Protein AF-A0A1E4QYN0-F1 (afdb_monomer_lite)

Organism: NCBI:txid28031

Foldseek 3Di:
DQAFLDDDQVQAPGEFEEECPADLVPAPRDPVHHHPAPVSVLVPDAARYEYEYEFDEHAADWDDPDDAADTERDENVLGQYEYEYQAARAEYEYEQQPDPYQAYEHDQYQHLNHEYERYEYAYAHRHPDQLSHENYENANYEYELYEYEHPYPAAHEHYEDPDEDPHHYEYAQAEYHDVPRYDAYPDYAHAAFLYEYCDDHDHHHYALYDHDDDDPLCQAPVSHDPSQPLSTAQVFADCLRGRFGRHNQGHPRRHPHGPPPPQVWDCDPQFTWGQDPLDTDTDDNDPDPPPDDDPRPPPDDPPPPDDDDDDDDADADDDDDDDGDGPPDDDDPVVPDDVVSVVPD

Radius of gyration: 24.26 Å; chains: 1; bounding box: 54×44×74 Å

InterPro domains:
  IPR011050 Pectin lyase fold/virulence factor [SSF51126] (13-220)
  IPR012334 Pectin lyase fold [G3DSA:2.160.20.10] (8-209)

Secondary structure (DSSP, 8-state):
---B----GGGSS-EEEE-TT--TTT--SSSSS-BS-HHHHHHHPPTT-EEEE-SEEEEPPPEE-SSSSEEEEEE-TT---EEEEEEEEEEEEEEGGG-SSSEEEEEE---TT-EEEEEEEEEE---SSGGGG-SEES---EEEEEEEEE-SSSPB-SEE-SS--SS--EEES-EEE-TT-B---SS---EEES-EESS---SSEEES-EE----SGGG-GGG--TTTTT-S-TTSB-TTSSBPPSSTT-STT-TT-B------EEEETTEEEEEETTEEEEEESSPP-TTS---TTSTT-TT-----------------SS----------GGGTS-GGGGT--

pLDDT: mean 79.24, std 24.89, range [25.67, 98.88]

Structure (mmCIF, N/CA/C/O backbone):
data_AF-A0A1E4QYN0-F1
#
_entry.id   AF-A0A1E4QYN0-F1
#
loop_
_atom_site.group_PDB
_atom_site.id
_atom_site.type_symbol
_atom_site.label_atom_id
_atom_site.label_alt_id
_atom_site.label_comp_id
_atom_site.label_asym_id
_atom_site.label_entity_id
_atom_site.label_seq_id
_atom_site.pdbx_PDB_ins_code
_atom_site.Cartn_x
_atom_site.Cartn_y
_atom_site.Cartn_z
_atom_site.occupancy
_atom_site.B_iso_or_equiv
_atom_site.auth_seq_id
_atom_site.auth_comp_id
_atom_site.auth_asym_id
_atom_site.auth_atom_id
_atom_site.pdbx_PDB_model_num
ATOM 1 N N . MET A 1 1 ? 5.800 -11.871 19.019 1.00 39.34 1 MET A N 1
ATOM 2 C CA . MET A 1 1 ? 5.460 -10.645 18.268 1.00 39.34 1 MET A CA 1
ATOM 3 C C . MET A 1 1 ? 4.044 -10.261 18.665 1.00 39.34 1 MET A C 1
ATOM 5 O O . MET A 1 1 ? 3.262 -11.187 18.875 1.00 39.34 1 MET A O 1
ATOM 9 N N . PRO A 1 2 ? 3.716 -8.978 18.881 1.00 40.12 2 PRO A N 1
ATOM 10 C CA . PRO A 1 2 ? 2.327 -8.591 19.096 1.00 40.12 2 PRO A CA 1
ATOM 11 C C . PRO A 1 2 ? 1.516 -9.046 17.876 1.00 40.12 2 PRO A C 1
ATOM 13 O O . PRO A 1 2 ? 1.866 -8.729 16.744 1.00 40.12 2 PRO A O 1
ATOM 16 N N . ASN A 1 3 ? 0.485 -9.861 18.095 1.00 50.41 3 ASN A N 1
ATOM 17 C CA . ASN A 1 3 ? -0.414 -10.251 17.016 1.00 50.41 3 ASN A CA 1
ATOM 18 C C . ASN A 1 3 ? -1.219 -9.001 16.673 1.00 50.41 3 ASN A C 1
ATOM 20 O O . ASN A 1 3 ? -1.989 -8.572 17.517 1.00 50.41 3 ASN A O 1
ATOM 24 N N . TYR A 1 4 ? -1.031 -8.382 15.513 1.00 55.66 4 TYR A N 1
ATOM 25 C CA . TYR A 1 4 ? -1.918 -7.313 15.044 1.00 55.66 4 TYR A CA 1
ATOM 26 C C . TYR A 1 4 ? -3.210 -7.912 14.478 1.00 55.66 4 TYR A C 1
ATOM 28 O O . TYR A 1 4 ? -3.236 -9.083 14.086 1.00 55.66 4 TYR A O 1
ATOM 36 N N . VAL A 1 5 ? -4.285 -7.122 14.412 1.00 65.94 5 VAL A N 1
ATOM 37 C CA . VAL A 1 5 ? -5.463 -7.525 13.633 1.00 65.94 5 VAL A CA 1
ATOM 38 C C . VAL A 1 5 ? -5.095 -7.417 12.152 1.00 65.94 5 VAL A C 1
ATOM 40 O O . VAL A 1 5 ? -4.951 -6.321 11.618 1.00 65.94 5 VAL A O 1
ATOM 43 N N . LEU A 1 6 ? -4.887 -8.563 11.503 1.00 75.00 6 LEU A N 1
ATOM 44 C CA . LEU A 1 6 ? -4.454 -8.686 10.107 1.00 75.00 6 LEU A CA 1
ATOM 45 C C . LEU A 1 6 ? -5.448 -9.544 9.307 1.00 75.00 6 LEU A C 1
ATOM 47 O O . LEU A 1 6 ? -6.235 -10.283 9.907 1.00 75.00 6 LEU A O 1
ATOM 51 N N . PRO A 1 7 ? -5.416 -9.486 7.961 1.00 80.81 7 PRO A N 1
ATOM 52 C CA . PRO A 1 7 ? -6.169 -10.412 7.120 1.00 80.81 7 PRO A CA 1
ATOM 53 C C . PRO A 1 7 ? -5.923 -11.878 7.509 1.00 80.81 7 PRO A C 1
ATOM 55 O O . PRO A 1 7 ? -4.789 -12.273 7.791 1.00 80.81 7 PRO A O 1
ATOM 58 N N . ASN A 1 8 ? -6.978 -12.698 7.518 1.00 80.06 8 ASN A N 1
ATOM 59 C CA . ASN A 1 8 ? -6.867 -14.105 7.886 1.00 80.06 8 ASN A CA 1
ATOM 60 C C . ASN A 1 8 ? -6.308 -14.909 6.699 1.00 80.06 8 ASN A C 1
ATOM 62 O O . ASN A 1 8 ? -6.924 -14.915 5.634 1.00 80.06 8 ASN A O 1
ATOM 66 N N . PRO A 1 9 ? -5.191 -15.648 6.856 1.00 80.44 9 PRO A N 1
ATOM 67 C CA . PRO A 1 9 ? -4.623 -16.459 5.779 1.00 80.44 9 PRO A CA 1
ATOM 68 C C . PRO A 1 9 ? -5.599 -17.445 5.122 1.00 80.44 9 PRO A C 1
ATOM 70 O O . PRO A 1 9 ? -5.407 -17.799 3.963 1.00 80.44 9 PRO A O 1
ATOM 73 N N . LYS A 1 10 ? -6.638 -17.888 5.847 1.00 83.31 10 LYS A N 1
ATOM 74 C CA . LYS A 1 10 ? -7.667 -18.809 5.335 1.00 83.31 10 LYS A CA 1
ATOM 75 C C . LYS A 1 10 ? -8.604 -18.180 4.300 1.00 83.31 10 LYS A C 1
ATOM 77 O O . LYS A 1 10 ? -9.309 -18.919 3.622 1.00 83.31 10 LYS A O 1
ATOM 82 N N . ASP A 1 11 ? -8.605 -16.856 4.175 1.00 88.88 11 ASP A N 1
ATOM 83 C CA . ASP A 1 11 ? -9.449 -16.131 3.220 1.00 88.88 11 ASP A CA 1
ATOM 84 C C . ASP A 1 11 ? -8.857 -16.133 1.797 1.00 88.88 11 ASP A C 1
ATOM 86 O O . ASP A 1 11 ? -9.470 -15.607 0.865 1.00 88.88 11 ASP A O 1
ATOM 90 N N . PHE A 1 12 ? -7.665 -16.714 1.618 1.00 92.81 12 PHE A N 1
ATOM 91 C CA . PHE A 1 12 ? -6.911 -16.710 0.366 1.00 92.81 12 PHE A CA 1
ATOM 92 C C . PHE A 1 12 ? -6.654 -18.125 -0.147 1.00 92.81 12 PHE A C 1
ATOM 94 O O . PHE A 1 12 ? -6.504 -19.068 0.629 1.00 92.81 12 PHE A O 1
ATOM 101 N N . ASN A 1 13 ? -6.524 -18.259 -1.470 1.00 95.94 13 ASN A N 1
ATOM 102 C CA . ASN A 1 13 ? -6.178 -19.535 -2.107 1.00 95.94 13 ASN A CA 1
ATOM 103 C C . ASN A 1 13 ? -4.818 -20.058 -1.617 1.00 95.94 13 ASN A C 1
ATOM 105 O O . ASN A 1 13 ? -4.651 -21.242 -1.325 1.00 95.94 13 ASN A O 1
ATOM 109 N N . LYS A 1 14 ? -3.844 -19.149 -1.527 1.00 96.62 14 LYS A N 1
ATOM 110 C CA . LYS A 1 14 ? -2.511 -19.367 -0.971 1.00 96.62 14 LYS A CA 1
ATOM 111 C C . LYS A 1 14 ? -2.005 -18.061 -0.367 1.00 96.62 14 LYS A C 1
ATOM 113 O O . LYS A 1 14 ? -2.320 -16.987 -0.876 1.00 96.62 14 LYS A O 1
ATOM 118 N N . VAL A 1 15 ? -1.191 -18.157 0.684 1.00 97.69 15 VAL A N 1
ATOM 119 C CA . VAL A 1 15 ? -0.412 -17.023 1.197 1.00 97.69 15 VAL A CA 1
ATOM 120 C C . VAL A 1 15 ? 1.063 -17.227 0.879 1.00 97.69 15 VAL A C 1
ATOM 122 O O . VAL A 1 15 ? 1.642 -18.255 1.233 1.00 97.69 15 VAL A O 1
ATOM 125 N N . TRP A 1 16 ? 1.651 -16.239 0.211 1.00 98.56 16 TRP A N 1
ATOM 126 C CA . TRP A 1 16 ? 3.081 -16.148 -0.060 1.00 98.56 16 TRP A CA 1
ATOM 127 C C . TRP A 1 16 ? 3.748 -15.291 1.011 1.00 98.56 16 TRP A C 1
ATOM 129 O O . TRP A 1 16 ? 3.263 -14.205 1.324 1.00 98.56 16 TRP A O 1
ATOM 139 N N . TYR A 1 17 ? 4.851 -15.776 1.567 1.00 98.31 17 TYR A N 1
ATOM 140 C CA . TYR A 1 17 ? 5.572 -15.118 2.651 1.00 98.31 17 TYR A CA 1
ATOM 141 C C . TYR A 1 17 ? 6.819 -14.419 2.116 1.00 98.31 17 TYR A C 1
ATOM 143 O O . TYR A 1 17 ? 7.577 -14.995 1.333 1.00 98.31 17 TYR A O 1
ATOM 151 N N . VAL A 1 18 ? 7.016 -13.181 2.563 1.00 98.75 18 VAL A N 1
ATOM 152 C CA . VAL A 1 18 ? 8.181 -12.345 2.260 1.00 98.75 18 VAL A CA 1
ATOM 153 C C . VAL A 1 18 ? 8.853 -11.959 3.574 1.00 98.75 18 VAL A C 1
ATOM 155 O O . VAL A 1 18 ? 8.158 -11.584 4.518 1.00 98.75 18 VAL A O 1
ATOM 158 N N . SER A 1 19 ? 10.179 -12.070 3.635 1.00 98.06 19 SER A N 1
ATOM 159 C CA . SER A 1 19 ? 10.984 -11.842 4.840 1.00 98.06 19 SER A CA 1
ATOM 160 C C . SER A 1 19 ? 12.284 -11.112 4.509 1.00 98.06 19 SER A C 1
ATOM 162 O O . SER A 1 19 ? 12.834 -11.376 3.438 1.00 98.06 19 SER A O 1
ATOM 164 N N . PRO A 1 20 ? 12.842 -10.270 5.401 1.00 96.38 20 PRO A N 1
ATOM 165 C CA . PRO A 1 20 ? 14.135 -9.624 5.155 1.00 96.38 20 PRO A CA 1
ATOM 166 C C . PRO A 1 20 ? 15.279 -10.638 5.017 1.00 96.38 20 PRO A C 1
ATOM 168 O O . PRO A 1 20 ? 16.232 -10.388 4.285 1.00 96.38 20 PRO A O 1
ATOM 171 N N . ASP A 1 21 ? 15.141 -11.791 5.680 1.00 95.88 21 ASP A N 1
ATOM 172 C CA . ASP A 1 21 ? 16.095 -12.906 5.657 1.00 95.88 21 ASP A CA 1
ATOM 173 C C . ASP A 1 21 ? 15.717 -13.990 4.624 1.00 95.88 21 ASP A C 1
ATOM 175 O O . ASP A 1 21 ? 16.305 -15.070 4.603 1.00 95.88 21 ASP A O 1
ATOM 179 N N . GLY A 1 22 ? 14.699 -13.739 3.788 1.00 97.56 22 GLY A N 1
ATOM 180 C CA . GLY A 1 22 ? 14.273 -14.659 2.731 1.00 97.56 22 GLY A CA 1
ATOM 181 C C . GLY A 1 22 ? 15.255 -14.714 1.558 1.00 97.56 22 GLY A C 1
ATOM 182 O O . GLY A 1 22 ? 16.219 -13.951 1.504 1.00 97.56 22 GLY A O 1
ATOM 183 N N . ASP A 1 23 ? 14.976 -15.573 0.575 1.00 98.12 23 ASP A N 1
ATOM 184 C CA . ASP A 1 23 ? 15.808 -15.734 -0.626 1.00 98.12 23 ASP A CA 1
ATOM 185 C C . ASP A 1 23 ? 14.929 -15.884 -1.880 1.00 98.12 23 ASP A C 1
ATOM 187 O O . ASP A 1 23 ? 14.099 -16.784 -1.975 1.00 98.12 23 ASP A O 1
ATOM 191 N N . ASP A 1 24 ? 15.108 -15.009 -2.870 1.00 98.00 24 ASP A N 1
ATOM 192 C CA . ASP A 1 24 ? 14.353 -15.053 -4.134 1.00 98.00 24 ASP A CA 1
ATOM 193 C C . ASP A 1 24 ? 14.830 -16.153 -5.102 1.00 98.00 24 ASP A C 1
ATOM 195 O O . ASP A 1 24 ? 14.139 -16.471 -6.080 1.00 98.00 24 ASP A O 1
ATOM 199 N N . SER A 1 25 ? 16.009 -16.716 -4.839 1.00 97.62 25 SER A N 1
ATOM 200 C CA . SER A 1 25 ? 16.681 -17.747 -5.632 1.00 97.62 25 SER A CA 1
ATOM 201 C C . SER A 1 25 ? 16.319 -19.146 -5.143 1.00 97.62 25 SER A C 1
ATOM 203 O O . SER A 1 25 ? 16.054 -20.026 -5.961 1.00 97.62 25 SER A O 1
ATOM 205 N N . THR A 1 26 ? 16.328 -19.347 -3.821 1.00 97.69 26 THR A N 1
ATOM 206 C CA . THR A 1 26 ? 16.125 -20.664 -3.192 1.00 97.69 26 THR A CA 1
ATOM 207 C C . THR A 1 26 ? 14.833 -20.784 -2.386 1.00 97.69 26 THR A C 1
ATOM 209 O O . THR A 1 26 ? 14.364 -21.903 -2.176 1.00 97.69 26 THR A O 1
ATOM 212 N N . GLY A 1 27 ? 14.227 -19.669 -1.968 1.00 97.69 27 GLY A N 1
ATOM 213 C CA . GLY A 1 27 ? 12.942 -19.670 -1.277 1.00 97.69 27 GLY A CA 1
ATOM 214 C C . GLY A 1 27 ? 11.811 -20.186 -2.167 1.00 97.69 27 GLY A C 1
ATOM 215 O O . GLY A 1 27 ? 11.822 -20.024 -3.389 1.00 97.69 27 GLY A O 1
ATOM 216 N N . ASP A 1 28 ? 10.801 -20.799 -1.552 1.00 98.00 28 ASP A N 1
ATOM 217 C CA . ASP A 1 28 ? 9.592 -21.287 -2.230 1.00 98.00 28 ASP A CA 1
ATOM 218 C C . ASP A 1 28 ? 8.348 -20.429 -1.921 1.00 98.00 28 ASP A C 1
ATOM 220 O O . ASP A 1 28 ? 7.239 -20.709 -2.394 1.00 98.00 28 ASP A O 1
ATOM 224 N N . GLY A 1 29 ? 8.538 -19.366 -1.132 1.00 97.56 29 GLY A N 1
ATOM 225 C CA . GLY A 1 29 ? 7.503 -18.439 -0.694 1.00 97.56 29 GLY A CA 1
ATOM 226 C C . GLY A 1 29 ? 6.575 -19.010 0.379 1.00 97.56 29 GLY A C 1
ATOM 227 O O . GLY A 1 29 ? 5.545 -18.403 0.676 1.00 97.56 29 GLY A O 1
ATOM 228 N N . SER A 1 30 ? 6.902 -20.166 0.960 1.00 96.44 30 SER A N 1
ATOM 229 C CA . SER A 1 30 ? 6.261 -20.672 2.173 1.00 96.44 30 SER A CA 1
ATOM 230 C C . SER A 1 30 ? 6.738 -19.905 3.407 1.00 96.44 30 SER A C 1
ATOM 232 O O . SER A 1 30 ? 7.740 -19.197 3.386 1.00 96.44 30 SER A O 1
ATOM 234 N N . LYS A 1 31 ? 6.052 -20.092 4.538 1.00 94.56 31 LYS A N 1
ATOM 235 C CA . LYS A 1 31 ? 6.466 -19.500 5.818 1.00 94.56 31 LYS A CA 1
ATOM 236 C C . LYS A 1 31 ? 7.862 -19.957 6.276 1.00 94.56 31 LYS A C 1
ATOM 238 O O . LYS A 1 31 ? 8.508 -19.229 7.020 1.00 94.56 31 LYS A O 1
ATOM 243 N N . MET A 1 32 ? 8.294 -21.162 5.891 1.00 95.69 32 MET A N 1
ATOM 244 C CA . MET A 1 32 ? 9.589 -21.728 6.301 1.00 95.69 32 MET A CA 1
ATOM 245 C C . MET A 1 32 ? 10.729 -21.348 5.353 1.00 95.69 32 MET A C 1
ATOM 247 O O . MET A 1 32 ? 11.875 -21.313 5.785 1.00 95.69 32 MET A O 1
ATOM 251 N N . ALA A 1 33 ? 10.418 -21.057 4.089 1.00 96.75 33 ALA A N 1
ATOM 252 C CA . ALA A 1 33 ? 11.374 -20.611 3.081 1.00 96.75 33 ALA A CA 1
ATOM 253 C C . ALA A 1 33 ? 10.795 -19.408 2.303 1.00 96.75 33 ALA A C 1
ATOM 255 O O . ALA A 1 33 ? 10.423 -19.539 1.131 1.00 96.75 33 ALA A O 1
ATOM 256 N N . PRO A 1 34 ? 10.654 -18.243 2.966 1.00 98.50 34 PRO A N 1
ATOM 257 C CA . PRO A 1 34 ? 10.039 -17.062 2.373 1.00 98.50 34 PRO A CA 1
ATOM 258 C C . PRO A 1 34 ? 10.898 -16.476 1.246 1.00 98.50 34 PRO A C 1
ATOM 260 O O . PRO A 1 34 ? 12.116 -16.658 1.199 1.00 98.50 34 PRO A O 1
ATOM 263 N N . TYR A 1 35 ? 10.256 -15.718 0.359 1.00 98.75 35 TYR A N 1
ATOM 264 C CA . TYR A 1 35 ? 10.965 -14.874 -0.602 1.00 98.75 35 TYR A CA 1
ATOM 265 C C . TYR A 1 35 ? 11.611 -13.675 0.099 1.00 98.75 35 TYR A C 1
ATOM 267 O O . TYR A 1 35 ? 11.143 -13.241 1.153 1.00 98.75 35 TYR A O 1
ATOM 275 N N . ASN A 1 36 ? 12.668 -13.120 -0.493 1.00 98.19 36 ASN A N 1
ATOM 276 C CA . ASN A 1 36 ? 13.294 -11.896 0.003 1.00 98.19 36 ASN A CA 1
ATOM 277 C C . ASN A 1 36 ? 12.502 -10.650 -0.415 1.00 98.19 36 ASN A C 1
ATOM 279 O O . ASN A 1 36 ? 12.364 -9.701 0.354 1.00 98.19 36 ASN A O 1
ATOM 283 N N . SER A 1 37 ? 11.951 -10.655 -1.634 1.00 98.00 37 SER A N 1
ATOM 284 C CA . SER A 1 37 ? 11.250 -9.500 -2.194 1.00 98.00 37 SER A CA 1
ATOM 285 C C . SER A 1 37 ? 9.762 -9.744 -2.429 1.00 98.00 37 SER A C 1
ATOM 287 O O . SER A 1 37 ? 9.308 -10.810 -2.861 1.00 98.00 37 SER A O 1
ATOM 289 N N . HIS A 1 38 ? 8.972 -8.686 -2.234 1.00 98.44 38 HIS A N 1
ATOM 290 C CA . HIS A 1 38 ? 7.554 -8.691 -2.593 1.00 98.44 38 HIS A CA 1
ATOM 291 C C . HIS A 1 38 ? 7.344 -8.813 -4.104 1.00 98.44 38 HIS A C 1
ATOM 293 O O . HIS A 1 38 ? 6.340 -9.377 -4.527 1.00 98.44 38 HIS A O 1
ATOM 299 N N . ILE A 1 39 ? 8.288 -8.348 -4.931 1.00 97.38 39 ILE A N 1
ATOM 300 C CA . ILE A 1 39 ? 8.210 -8.493 -6.392 1.00 97.38 39 ILE A CA 1
ATOM 301 C C . ILE A 1 39 ? 8.227 -9.969 -6.790 1.00 97.38 39 ILE A C 1
ATOM 303 O O . ILE A 1 39 ? 7.393 -10.378 -7.603 1.00 97.38 39 ILE A O 1
ATOM 307 N N . LYS A 1 40 ? 9.113 -10.778 -6.193 1.00 98.25 40 LYS A N 1
ATOM 308 C CA . LYS A 1 40 ? 9.143 -12.221 -6.446 1.00 98.25 40 LYS A CA 1
ATOM 309 C C . LYS A 1 40 ? 7.819 -12.870 -6.047 1.00 98.25 40 LYS A C 1
ATOM 311 O O . LYS A 1 40 ? 7.224 -13.574 -6.862 1.00 98.25 40 LYS A O 1
ATOM 316 N N . ALA A 1 41 ? 7.299 -12.564 -4.857 1.00 98.56 41 ALA A N 1
ATOM 317 C CA . ALA A 1 41 ? 6.001 -13.075 -4.411 1.00 98.56 41 ALA A CA 1
ATOM 318 C C . ALA A 1 41 ? 4.856 -12.698 -5.370 1.00 98.56 41 ALA A C 1
ATOM 320 O O . ALA A 1 41 ? 4.070 -13.558 -5.761 1.00 98.56 41 ALA A O 1
ATOM 321 N N . ILE A 1 42 ? 4.795 -11.442 -5.822 1.00 98.56 42 ILE A N 1
ATOM 322 C CA . ILE A 1 42 ? 3.787 -10.958 -6.778 1.00 98.56 42 ILE A CA 1
ATOM 323 C C . ILE A 1 42 ? 3.874 -11.693 -8.120 1.00 98.56 42 ILE A C 1
ATOM 325 O O . ILE A 1 42 ? 2.845 -12.012 -8.722 1.00 98.56 42 ILE A O 1
ATOM 329 N N . GLN A 1 43 ? 5.083 -11.965 -8.617 1.00 97.94 43 GLN A N 1
ATOM 330 C CA . GLN A 1 43 ? 5.275 -12.700 -9.868 1.00 97.94 43 GLN A CA 1
ATOM 331 C C . GLN A 1 43 ? 4.754 -14.136 -9.758 1.00 97.94 43 GLN A C 1
ATOM 333 O O . GLN A 1 43 ? 4.080 -14.597 -10.682 1.00 97.94 43 GLN A O 1
ATOM 338 N N . MET A 1 44 ? 5.000 -14.791 -8.622 1.00 98.31 44 MET A N 1
ATOM 339 C CA . MET A 1 44 ? 4.602 -16.179 -8.372 1.00 98.31 44 MET A CA 1
ATOM 340 C C . MET A 1 44 ? 3.118 -16.343 -8.024 1.00 98.31 44 MET A C 1
ATOM 342 O O . MET A 1 44 ? 2.529 -17.374 -8.341 1.00 98.31 44 MET A O 1
ATOM 346 N N . ALA A 1 45 ? 2.506 -15.333 -7.406 1.00 98.56 45 ALA A N 1
ATOM 347 C CA . ALA A 1 45 ? 1.112 -15.372 -6.985 1.00 98.56 45 ALA A CA 1
ATOM 348 C C . ALA A 1 45 ? 0.121 -15.454 -8.155 1.00 98.56 45 ALA A C 1
ATOM 350 O O . ALA A 1 45 ? 0.348 -14.894 -9.233 1.00 98.56 45 ALA A O 1
ATOM 351 N N . ALA A 1 46 ? -1.016 -16.103 -7.919 1.00 98.56 46 ALA A N 1
ATOM 352 C CA . ALA A 1 46 ? -2.185 -16.114 -8.791 1.00 98.56 46 ALA A CA 1
ATOM 353 C C . ALA A 1 46 ? -3.275 -15.154 -8.276 1.00 98.56 46 ALA A C 1
ATOM 355 O O . ALA A 1 46 ? -3.211 -14.636 -7.164 1.00 98.56 46 ALA A O 1
ATOM 356 N N . SER A 1 47 ? -4.306 -14.896 -9.088 1.00 98.50 47 SER A N 1
ATOM 357 C CA . SER A 1 47 ? -5.470 -14.134 -8.607 1.00 98.50 47 SER A CA 1
ATOM 358 C C . SER A 1 47 ? -6.178 -14.879 -7.469 1.00 98.50 47 SER A C 1
ATOM 360 O O . SER A 1 47 ? -6.441 -16.073 -7.583 1.00 98.50 47 SER A O 1
ATOM 362 N N . GLY A 1 48 ? -6.536 -14.156 -6.408 1.00 97.75 48 GLY A N 1
ATOM 363 C CA . GLY A 1 48 ? -7.114 -14.704 -5.177 1.00 97.75 48 GLY A CA 1
ATOM 364 C C . GLY A 1 48 ? -6.081 -15.063 -4.104 1.00 97.75 48 GLY A C 1
ATOM 365 O O . GLY A 1 48 ? -6.474 -15.439 -3.000 1.00 97.75 48 GLY A O 1
ATOM 366 N N . ASP A 1 49 ? -4.786 -14.930 -4.399 1.00 98.69 49 ASP A N 1
ATOM 367 C CA . ASP A 1 49 ? -3.723 -15.165 -3.425 1.00 98.69 49 ASP A CA 1
ATOM 368 C C . ASP A 1 49 ? -3.496 -13.956 -2.506 1.00 98.69 49 ASP A C 1
ATOM 370 O O . ASP A 1 49 ? -3.743 -12.794 -2.858 1.00 98.69 49 ASP A O 1
ATOM 374 N N . GLY A 1 50 ? -2.965 -14.263 -1.324 1.00 98.44 50 GLY A N 1
ATOM 375 C CA . GLY A 1 50 ? -2.435 -13.312 -0.364 1.00 98.44 50 GLY A CA 1
ATOM 376 C C . GLY A 1 50 ? -0.906 -13.263 -0.393 1.00 98.44 50 GLY A C 1
ATOM 377 O O . GLY A 1 50 ? -0.240 -14.262 -0.656 1.00 98.44 50 GLY A O 1
ATOM 378 N N . ILE A 1 51 ? -0.336 -12.105 -0.086 1.00 98.81 51 ILE A N 1
ATOM 379 C CA . ILE A 1 51 ? 1.099 -11.885 0.080 1.00 98.81 51 ILE A CA 1
ATOM 380 C C . ILE A 1 51 ? 1.294 -11.199 1.425 1.00 98.81 51 ILE A C 1
ATOM 382 O O . ILE A 1 51 ? 0.874 -10.057 1.617 1.00 98.81 51 ILE A O 1
ATOM 386 N N . PHE A 1 52 ? 1.940 -11.904 2.344 1.00 98.00 52 PHE A N 1
ATOM 387 C CA . PHE A 1 52 ? 2.267 -11.390 3.660 1.00 98.00 52 PHE A CA 1
ATOM 388 C C . PHE A 1 52 ? 3.739 -10.990 3.715 1.00 98.00 52 PHE A C 1
ATOM 390 O O . PHE A 1 52 ? 4.628 -11.834 3.583 1.00 98.00 52 PHE A O 1
ATOM 397 N N . ILE A 1 53 ? 3.982 -9.698 3.914 1.00 98.38 53 ILE A N 1
ATOM 398 C CA . ILE A 1 53 ? 5.314 -9.126 4.084 1.00 98.38 53 ILE A CA 1
ATOM 399 C C . ILE A 1 53 ? 5.579 -9.005 5.580 1.00 98.38 53 ILE A C 1
ATOM 401 O O . ILE A 1 53 ? 4.961 -8.193 6.263 1.00 98.38 53 ILE A O 1
ATOM 405 N N . GLN A 1 54 ? 6.487 -9.826 6.098 1.00 96.62 54 GLN A N 1
ATOM 406 C CA . GLN A 1 54 ? 6.783 -9.862 7.527 1.00 96.62 54 GLN A CA 1
ATOM 407 C C . GLN A 1 54 ? 7.369 -8.534 8.015 1.00 96.62 54 GLN A C 1
ATOM 409 O O . GLN A 1 54 ? 7.867 -7.723 7.222 1.00 96.62 54 GLN A O 1
ATOM 414 N N . ALA A 1 55 ? 7.332 -8.319 9.328 1.00 96.19 55 ALA A N 1
ATOM 415 C CA . ALA A 1 55 ? 8.057 -7.235 9.977 1.00 96.19 55 ALA A CA 1
ATOM 416 C C . ALA A 1 55 ? 9.530 -7.196 9.529 1.00 96.19 55 ALA A C 1
ATOM 418 O O . ALA A 1 55 ? 10.202 -8.224 9.434 1.00 96.19 55 ALA A O 1
ATOM 419 N N . GLY A 1 56 ? 10.029 -5.996 9.252 1.00 97.69 56 GLY A N 1
ATOM 420 C CA . GLY A 1 56 ? 11.367 -5.770 8.735 1.00 97.69 56 GLY A CA 1
ATOM 421 C C . GLY A 1 56 ? 11.468 -4.538 7.846 1.00 97.69 56 GLY A C 1
ATOM 422 O O . GLY A 1 56 ? 10.471 -3.901 7.499 1.00 97.69 56 GLY A O 1
ATOM 423 N N . VAL A 1 57 ? 12.704 -4.213 7.473 1.00 98.31 57 VAL A N 1
ATOM 424 C CA . VAL A 1 57 ? 13.025 -3.123 6.549 1.00 98.31 57 VAL A CA 1
ATOM 425 C C . VAL A 1 57 ? 13.479 -3.729 5.229 1.00 98.31 57 VAL A C 1
ATOM 427 O O . VAL A 1 57 ? 14.423 -4.513 5.205 1.00 98.31 57 VAL A O 1
ATOM 430 N N . TYR A 1 58 ? 12.816 -3.350 4.141 1.00 98.56 58 TYR A N 1
ATOM 431 C CA . TYR A 1 58 ? 13.058 -3.885 2.807 1.00 98.56 58 TYR A CA 1
ATOM 432 C C . TYR A 1 58 ? 13.532 -2.781 1.874 1.00 98.56 58 TYR A C 1
ATOM 434 O O . TYR A 1 58 ? 12.844 -1.775 1.695 1.00 98.56 58 TYR A O 1
ATOM 442 N N . GLU A 1 59 ? 14.666 -3.000 1.218 1.00 97.62 59 GLU A N 1
ATOM 443 C CA . GLU A 1 59 ? 15.065 -2.209 0.058 1.00 97.62 59 GLU A CA 1
ATOM 444 C C . GLU A 1 59 ? 14.329 -2.751 -1.171 1.00 97.62 59 GLU A C 1
ATOM 446 O O . GLU A 1 59 ? 14.670 -3.798 -1.720 1.00 97.62 59 GLU A O 1
ATOM 451 N N . ALA A 1 60 ? 13.268 -2.058 -1.583 1.00 97.12 60 ALA A N 1
ATOM 452 C CA . ALA A 1 60 ? 12.404 -2.510 -2.659 1.00 97.12 60 ALA A CA 1
ATOM 453 C C . ALA A 1 60 ? 13.141 -2.519 -4.009 1.00 97.12 60 ALA A C 1
ATOM 455 O O . ALA A 1 60 ? 13.694 -1.486 -4.413 1.00 97.12 60 ALA A O 1
ATOM 456 N N . PRO A 1 61 ? 13.089 -3.634 -4.763 1.00 94.94 61 PRO A N 1
ATOM 457 C CA . PRO A 1 61 ? 13.612 -3.652 -6.117 1.00 94.94 61 PRO A CA 1
ATOM 458 C C . PRO A 1 61 ? 12.770 -2.770 -7.048 1.00 94.94 61 PRO A C 1
ATOM 460 O O . PRO A 1 61 ? 11.602 -2.475 -6.796 1.00 94.94 61 PRO A O 1
ATOM 463 N N . HIS A 1 62 ? 13.362 -2.392 -8.180 1.00 95.50 62 HIS A N 1
ATOM 464 C CA . HIS A 1 62 ? 12.637 -1.753 -9.278 1.00 95.50 62 HIS A CA 1
ATOM 465 C C . HIS A 1 62 ? 12.080 -2.816 -10.210 1.00 95.50 62 HIS A C 1
ATOM 467 O O . HIS A 1 62 ? 12.847 -3.524 -10.865 1.00 95.50 62 HIS A O 1
ATOM 473 N N . LEU A 1 63 ? 10.757 -2.891 -10.341 1.00 96.25 63 LEU A N 1
ATOM 474 C CA . LEU A 1 63 ? 10.154 -3.705 -11.384 1.00 96.25 63 LEU A CA 1
ATOM 475 C C . LEU A 1 63 ? 10.116 -2.921 -12.693 1.00 96.25 63 LEU A C 1
ATOM 477 O O . LEU A 1 63 ? 9.387 -1.941 -12.827 1.00 96.25 63 LEU A O 1
ATOM 481 N N . VAL A 1 64 ? 10.894 -3.373 -13.669 1.00 96.12 64 VAL A N 1
ATOM 482 C CA . VAL A 1 64 ? 10.958 -2.784 -15.007 1.00 96.12 64 VAL A CA 1
ATOM 483 C C . VAL A 1 64 ? 9.852 -3.375 -15.885 1.00 96.12 64 VAL A C 1
ATOM 485 O O . VAL A 1 64 ? 9.856 -4.572 -16.153 1.00 96.12 64 VAL A O 1
ATOM 488 N N . LEU A 1 65 ? 8.916 -2.537 -16.345 1.00 94.69 65 LEU A N 1
ATOM 489 C CA . LEU A 1 65 ? 7.732 -2.973 -17.107 1.00 94.69 65 LEU A CA 1
ATOM 490 C C . LEU A 1 65 ? 7.860 -2.778 -18.622 1.00 94.69 65 LEU A C 1
ATOM 492 O O . LEU A 1 65 ? 7.073 -3.328 -19.388 1.00 94.69 65 LEU A O 1
ATOM 496 N N . ASP A 1 66 ? 8.814 -1.965 -19.067 1.00 93.62 66 ASP A N 1
ATOM 497 C CA . ASP A 1 66 ? 9.141 -1.803 -20.482 1.00 93.62 66 ASP A CA 1
ATOM 498 C C . ASP A 1 66 ? 10.597 -1.352 -20.671 1.00 93.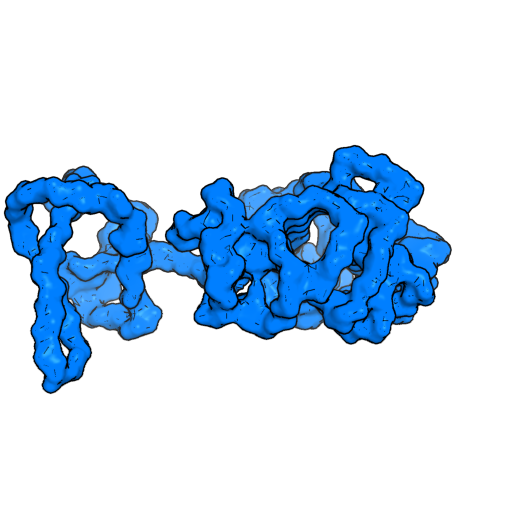62 66 ASP A C 1
ATOM 500 O O . ASP A 1 66 ? 11.373 -1.249 -19.718 1.00 93.62 66 ASP A O 1
ATOM 504 N N . THR A 1 67 ? 10.990 -1.115 -21.920 1.00 91.81 67 THR A N 1
ATOM 505 C CA . THR A 1 67 ? 12.363 -0.760 -22.294 1.00 91.81 67 THR A CA 1
ATOM 506 C C . THR A 1 67 ? 12.745 0.682 -21.946 1.00 91.81 67 THR A C 1
ATOM 508 O O . THR A 1 67 ? 13.921 0.947 -21.709 1.00 91.81 67 THR A O 1
ATOM 511 N N . TYR A 1 68 ? 11.796 1.619 -21.886 1.00 88.81 68 TYR A N 1
ATOM 512 C CA . TYR A 1 68 ? 12.109 3.055 -21.957 1.00 88.81 68 TYR A CA 1
ATOM 513 C C . TYR A 1 68 ? 11.557 3.874 -20.794 1.00 88.81 68 TYR A C 1
ATOM 515 O O . TYR A 1 68 ? 12.233 4.754 -20.258 1.00 88.81 68 TYR A O 1
ATOM 523 N N . TYR A 1 69 ? 10.330 3.597 -20.384 1.00 91.69 69 TYR A N 1
ATOM 524 C CA . TYR A 1 69 ? 9.545 4.506 -19.572 1.00 91.69 69 TYR A CA 1
ATOM 525 C C . TYR A 1 69 ? 9.307 3.986 -18.170 1.00 91.69 69 TYR A C 1
ATOM 527 O O . TYR A 1 69 ? 9.506 4.746 -17.231 1.00 91.69 69 TYR A O 1
ATOM 535 N N . ARG A 1 70 ? 8.914 2.725 -17.995 1.00 94.06 70 ARG A N 1
ATOM 536 C CA . ARG A 1 70 ? 8.249 2.308 -16.756 1.00 94.06 70 ARG A CA 1
ATOM 537 C C . ARG A 1 70 ? 9.121 1.459 -15.845 1.00 94.06 70 ARG A C 1
ATOM 539 O O . ARG A 1 70 ? 9.470 0.327 -16.186 1.00 94.06 70 ARG A O 1
ATOM 546 N N . SER A 1 71 ? 9.380 1.981 -14.648 1.00 95.94 71 SER A N 1
ATOM 547 C CA . SER A 1 71 ? 9.708 1.172 -13.476 1.00 95.94 71 SER A CA 1
ATOM 548 C C . SER A 1 71 ? 8.803 1.524 -12.300 1.00 95.94 71 SER A C 1
ATOM 550 O O . SER A 1 71 ? 8.419 2.685 -12.139 1.00 95.94 71 SER A O 1
ATOM 552 N N . VAL A 1 72 ? 8.424 0.520 -11.509 1.00 97.00 72 VAL A N 1
ATOM 553 C CA . VAL A 1 72 ? 7.521 0.687 -10.363 1.00 97.00 72 VAL A CA 1
ATOM 554 C C . VAL A 1 72 ? 7.940 -0.168 -9.170 1.00 97.00 72 VAL A C 1
ATOM 556 O O . VAL A 1 72 ? 8.650 -1.159 -9.341 1.00 97.00 72 VAL A O 1
ATOM 559 N N . CYS A 1 73 ? 7.489 0.193 -7.967 1.00 98.31 73 CYS A N 1
ATOM 560 C CA . CYS A 1 73 ? 7.700 -0.622 -6.764 1.00 98.31 73 CYS A CA 1
ATOM 561 C C . CYS A 1 73 ? 6.694 -1.781 -6.667 1.00 98.31 73 CYS A C 1
ATOM 563 O O . CYS A 1 73 ? 7.058 -2.895 -6.295 1.00 98.31 73 CYS A O 1
ATOM 565 N N . PHE A 1 74 ? 5.435 -1.544 -7.045 1.00 98.62 74 PHE A N 1
ATOM 566 C CA . PHE A 1 74 ? 4.374 -2.554 -7.038 1.00 98.62 74 PHE A CA 1
ATOM 567 C C . PHE A 1 74 ? 3.624 -2.585 -8.373 1.00 98.62 74 PHE A C 1
ATOM 569 O O . PHE A 1 74 ? 3.167 -1.546 -8.856 1.00 98.62 74 PHE A O 1
ATOM 576 N N . TYR A 1 75 ? 3.449 -3.791 -8.922 1.00 98.31 75 TYR A N 1
ATOM 577 C CA . TYR A 1 75 ? 2.637 -4.062 -10.110 1.00 98.31 75 TYR A CA 1
ATOM 578 C C . TYR A 1 75 ? 1.924 -5.399 -9.973 1.00 98.31 75 TYR A C 1
ATOM 580 O O . TYR A 1 75 ? 2.583 -6.428 -9.893 1.00 98.31 75 TYR A O 1
ATOM 588 N N . ASP A 1 76 ? 0.595 -5.419 -9.971 1.00 97.88 76 ASP A N 1
ATOM 589 C CA . ASP A 1 76 ? -0.161 -6.653 -9.715 1.00 97.88 76 ASP A CA 1
ATOM 590 C C . ASP A 1 76 ? -0.330 -7.558 -10.949 1.00 97.88 76 ASP A C 1
ATOM 592 O O . ASP A 1 76 ? -0.933 -8.621 -10.840 1.00 97.88 76 ASP A O 1
ATOM 596 N N . TYR A 1 77 ? 0.181 -7.165 -12.124 1.00 97.31 77 TYR A N 1
ATOM 597 C CA . TYR A 1 77 ? -0.042 -7.867 -13.400 1.00 97.31 77 TYR A CA 1
ATOM 598 C C . TYR A 1 77 ? -1.531 -8.104 -13.710 1.00 97.31 77 TYR A C 1
ATOM 600 O O . TYR A 1 77 ? -1.899 -9.105 -14.325 1.00 97.31 77 TYR A O 1
ATOM 608 N N . ASN A 1 78 ? -2.398 -7.191 -13.264 1.00 96.94 78 ASN A N 1
ATOM 609 C CA . ASN A 1 78 ? -3.852 -7.301 -13.325 1.00 96.94 78 ASN A CA 1
ATOM 610 C C . ASN A 1 78 ? -4.426 -8.529 -12.584 1.00 96.94 78 ASN A C 1
ATOM 612 O O . ASN A 1 78 ? -5.569 -8.928 -12.823 1.00 96.94 78 ASN A O 1
ATOM 616 N N . LYS A 1 79 ? -3.664 -9.131 -11.667 1.00 98.06 79 LYS A N 1
ATOM 617 C CA . LYS A 1 79 ? -4.139 -10.187 -10.770 1.00 98.06 79 LYS A CA 1
ATOM 618 C C . LYS A 1 79 ? -4.880 -9.549 -9.599 1.00 98.06 79 LYS A C 1
ATOM 620 O O . LYS A 1 79 ? -4.464 -8.507 -9.111 1.00 98.06 79 LYS A O 1
ATOM 625 N N . LYS A 1 80 ? -5.944 -10.184 -9.106 1.00 98.06 80 LYS A N 1
ATOM 626 C CA . LYS A 1 80 ? -6.606 -9.753 -7.863 1.00 98.06 80 LYS A CA 1
ATOM 627 C C . LYS A 1 80 ? -5.795 -10.256 -6.665 1.00 98.06 80 LYS A C 1
ATOM 629 O O . LYS A 1 80 ? -5.907 -11.435 -6.345 1.00 98.06 80 LYS A O 1
ATOM 634 N N . LEU A 1 81 ? -5.005 -9.395 -6.023 1.00 98.62 81 LEU A N 1
ATOM 635 C CA . LEU A 1 81 ? -4.116 -9.777 -4.911 1.00 98.62 81 LEU A CA 1
ATOM 636 C C . LEU A 1 81 ? -4.490 -9.081 -3.597 1.00 98.62 81 LEU A C 1
ATOM 638 O O . LEU A 1 81 ? -4.970 -7.950 -3.602 1.00 98.62 81 LEU A O 1
ATOM 642 N N . ALA A 1 82 ? -4.207 -9.719 -2.464 1.00 98.38 82 ALA A N 1
ATOM 643 C CA . ALA A 1 82 ? -4.137 -9.040 -1.170 1.00 98.38 82 ALA A CA 1
ATOM 644 C C . ALA A 1 82 ? -2.681 -8.999 -0.703 1.00 98.38 82 ALA A C 1
ATOM 646 O O . ALA A 1 82 ? -2.054 -10.042 -0.584 1.00 98.38 82 ALA A O 1
ATOM 647 N N . ILE A 1 83 ? -2.131 -7.814 -0.449 1.00 98.69 83 ILE A N 1
ATOM 648 C CA . ILE A 1 83 ? -0.733 -7.620 -0.048 1.00 98.69 83 ILE A CA 1
ATOM 649 C C . ILE A 1 83 ? -0.723 -6.830 1.255 1.00 98.69 83 ILE A C 1
ATOM 651 O O . ILE A 1 83 ? -1.211 -5.703 1.276 1.00 98.69 83 ILE A O 1
ATOM 655 N N . TRP A 1 84 ? -0.185 -7.385 2.338 1.00 97.94 84 TRP A N 1
ATOM 656 C CA . TRP A 1 84 ? -0.187 -6.692 3.627 1.00 97.94 84 TRP A CA 1
ATOM 657 C C . TRP A 1 84 ? 1.089 -6.901 4.432 1.00 97.94 84 TRP A C 1
ATOM 659 O O . TRP A 1 84 ? 1.784 -7.904 4.266 1.00 97.94 84 TRP A O 1
ATOM 669 N N . GLY A 1 85 ? 1.380 -5.931 5.298 1.00 96.19 85 GLY A N 1
ATOM 670 C CA . GLY A 1 85 ? 2.464 -5.991 6.272 1.00 96.19 85 GLY A CA 1
ATOM 671 C C . GLY A 1 85 ? 1.984 -6.091 7.718 1.00 96.19 85 GLY A C 1
ATOM 672 O O . GLY A 1 85 ? 0.794 -6.248 7.999 1.00 96.19 85 GLY A O 1
ATOM 673 N N . GLU A 1 86 ? 2.929 -5.964 8.643 1.00 93.06 86 GLU A N 1
ATOM 674 C CA . GLU A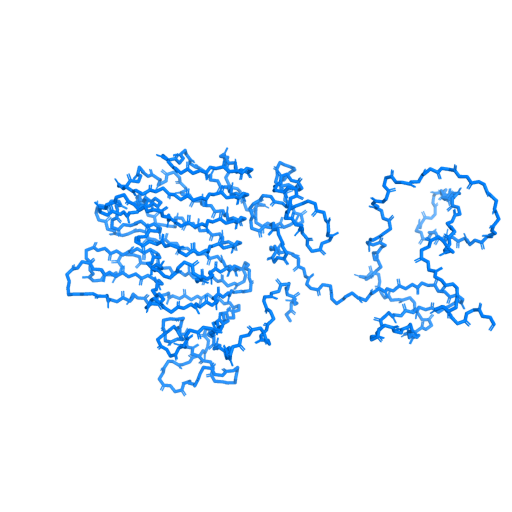 1 86 ? 2.722 -5.894 10.093 1.00 93.06 86 GLU A CA 1
ATOM 675 C C . GLU A 1 86 ? 2.730 -4.439 10.590 1.00 93.06 86 GLU A C 1
ATOM 677 O O . GLU A 1 86 ? 3.458 -4.075 11.519 1.00 93.06 86 GLU A O 1
ATOM 682 N N . ASN A 1 87 ? 1.907 -3.599 9.953 1.00 92.56 87 ASN A N 1
ATOM 683 C CA . ASN A 1 87 ? 1.729 -2.182 10.276 1.00 92.56 87 ASN A CA 1
ATOM 684 C C . ASN A 1 87 ? 3.055 -1.402 10.244 1.00 92.56 87 ASN A C 1
ATOM 686 O O . ASN A 1 87 ? 3.805 -1.477 9.271 1.00 92.56 87 ASN A O 1
ATOM 690 N N . GLU A 1 88 ? 3.358 -0.642 11.298 1.00 92.50 88 GLU A N 1
ATOM 691 C CA . GLU A 1 88 ? 4.573 0.157 11.425 1.00 92.50 88 GLU A CA 1
ATOM 692 C C . GLU A 1 88 ? 5.867 -0.668 11.364 1.00 92.50 88 GLU A C 1
ATOM 694 O O . GLU A 1 88 ? 6.921 -0.116 11.042 1.00 92.50 88 GLU A O 1
ATOM 699 N N . ASN A 1 89 ? 5.797 -1.978 11.632 1.00 94.19 89 ASN A N 1
ATOM 700 C CA . ASN A 1 89 ? 6.971 -2.848 11.649 1.00 94.19 89 ASN A CA 1
ATOM 701 C C . ASN A 1 89 ? 7.388 -3.322 10.258 1.00 94.19 89 ASN A C 1
ATOM 703 O O . ASN A 1 89 ? 8.499 -3.823 10.109 1.00 94.19 89 ASN A O 1
ATOM 707 N N . THR A 1 90 ? 6.537 -3.172 9.243 1.00 97.81 90 THR A N 1
ATOM 708 C CA . THR A 1 90 ? 6.893 -3.480 7.856 1.00 97.81 90 THR A CA 1
ATOM 709 C C . THR A 1 90 ? 7.189 -2.180 7.126 1.00 97.81 90 THR A C 1
ATOM 711 O O . THR A 1 90 ? 6.291 -1.377 6.865 1.00 97.81 90 THR A O 1
ATOM 714 N N . VAL A 1 91 ? 8.464 -1.971 6.798 1.00 98.69 91 VAL A N 1
ATOM 715 C CA . VAL A 1 91 ? 8.963 -0.747 6.170 1.00 98.69 91 VAL A CA 1
ATOM 716 C C . VAL A 1 91 ? 9.507 -1.063 4.784 1.00 98.69 91 VAL A C 1
ATOM 718 O O . VAL A 1 91 ? 10.499 -1.771 4.642 1.00 98.69 91 VAL A O 1
ATOM 721 N N . ILE A 1 92 ? 8.889 -0.486 3.758 1.00 98.81 92 ILE A N 1
ATOM 722 C CA . ILE A 1 92 ? 9.351 -0.568 2.372 1.00 98.81 92 ILE A CA 1
ATOM 723 C C . ILE A 1 92 ? 10.100 0.719 2.020 1.00 98.81 92 ILE A C 1
ATOM 725 O O . ILE A 1 92 ? 9.502 1.794 1.957 1.00 98.81 92 ILE A O 1
ATOM 729 N N . ASN A 1 93 ? 11.399 0.618 1.759 1.00 98.69 93 ASN A N 1
ATOM 730 C CA . ASN A 1 93 ? 12.212 1.702 1.221 1.00 98.69 93 ASN A CA 1
ATOM 731 C C . ASN A 1 93 ? 12.265 1.569 -0.300 1.00 98.69 93 ASN A C 1
ATOM 733 O O . ASN A 1 93 ? 12.864 0.636 -0.827 1.00 98.69 93 ASN A O 1
ATOM 737 N N . PHE A 1 94 ? 11.644 2.500 -1.020 1.00 98.69 94 PHE A N 1
ATOM 738 C CA . PHE A 1 94 ? 11.713 2.536 -2.477 1.00 98.69 94 PHE A CA 1
ATOM 739 C C . PHE A 1 94 ? 12.506 3.753 -2.939 1.00 98.69 94 PHE A C 1
ATOM 741 O O . PHE A 1 94 ? 12.050 4.894 -2.824 1.00 98.69 94 PHE A O 1
ATOM 748 N N . ASP A 1 95 ? 13.699 3.503 -3.477 1.00 98.44 95 ASP A N 1
ATOM 749 C CA . ASP A 1 95 ? 14.590 4.550 -3.963 1.00 98.44 95 ASP A CA 1
ATOM 750 C C . ASP A 1 95 ? 14.446 4.775 -5.470 1.00 98.44 95 ASP A C 1
ATOM 752 O O . ASP A 1 95 ? 15.082 4.110 -6.291 1.00 98.44 95 ASP A O 1
ATOM 756 N N . GLY A 1 96 ? 13.627 5.761 -5.836 1.00 97.31 96 GLY A N 1
ATOM 757 C CA . GLY A 1 96 ? 13.370 6.182 -7.209 1.00 97.31 96 GLY A CA 1
ATOM 758 C C . GLY A 1 96 ? 14.606 6.683 -7.962 1.00 97.31 96 GLY A C 1
ATOM 759 O O . GLY A 1 96 ? 14.597 6.690 -9.196 1.00 97.31 96 GLY A O 1
ATOM 760 N N . THR A 1 97 ? 15.678 7.072 -7.261 1.00 96.19 97 THR A N 1
ATOM 761 C CA . THR A 1 97 ? 16.931 7.533 -7.889 1.00 96.19 97 THR A CA 1
ATOM 762 C C . THR A 1 97 ? 17.689 6.387 -8.557 1.00 96.19 97 THR A C 1
ATOM 764 O O . THR A 1 97 ? 18.348 6.598 -9.572 1.00 96.19 97 THR A O 1
ATOM 767 N N . LYS A 1 98 ? 17.525 5.159 -8.047 1.00 95.81 98 LYS A N 1
ATOM 768 C CA . LYS A 1 98 ? 18.204 3.951 -8.542 1.00 95.81 98 LYS A CA 1
ATOM 769 C C . LYS A 1 98 ? 17.520 3.313 -9.755 1.00 95.81 98 LYS A C 1
ATOM 771 O O . LYS A 1 98 ? 18.084 2.416 -10.378 1.00 95.81 98 LYS A O 1
ATOM 776 N N . GLY A 1 99 ? 16.310 3.751 -10.106 1.00 90.75 99 GLY A N 1
ATOM 777 C CA . GLY A 1 99 ? 15.576 3.191 -11.241 1.00 90.75 99 GLY A CA 1
ATOM 778 C C . GLY A 1 99 ? 16.240 3.540 -12.573 1.00 90.75 99 GLY A C 1
ATOM 779 O O . GLY A 1 99 ? 16.553 4.701 -12.819 1.00 90.75 99 GLY A O 1
ATOM 780 N N . ILE A 1 100 ? 16.385 2.570 -13.475 1.00 93.50 100 ILE A N 1
ATOM 781 C CA . ILE A 1 100 ? 17.022 2.766 -14.796 1.00 93.50 100 ILE A CA 1
ATOM 782 C C . ILE A 1 100 ? 16.071 3.306 -15.876 1.00 93.50 100 ILE A C 1
ATOM 784 O O . ILE A 1 100 ? 16.459 3.471 -17.032 1.00 93.50 100 ILE A O 1
ATOM 788 N N . ARG A 1 101 ? 14.797 3.513 -15.537 1.00 95.31 101 ARG A N 1
ATOM 789 C CA . ARG A 1 101 ? 13.769 4.010 -16.458 1.00 95.31 101 ARG A CA 1
ATOM 790 C C . ARG A 1 101 ? 13.468 5.479 -16.219 1.00 95.31 101 ARG A C 1
ATOM 792 O O . ARG A 1 101 ? 13.846 6.042 -15.187 1.00 95.31 101 ARG A O 1
ATOM 799 N N . ARG A 1 102 ? 12.788 6.095 -17.191 1.00 94.44 102 ARG A N 1
ATOM 800 C CA . ARG A 1 102 ? 12.314 7.480 -17.080 1.00 94.44 102 ARG A CA 1
ATOM 801 C C . ARG A 1 102 ? 11.444 7.669 -15.835 1.00 94.44 102 ARG A C 1
ATOM 803 O O . ARG A 1 102 ? 11.635 8.639 -15.113 1.00 94.44 102 ARG A O 1
ATOM 810 N N . ASP A 1 103 ? 10.530 6.735 -15.589 1.00 95.69 103 ASP A N 1
ATOM 811 C CA . ASP A 1 103 ? 9.587 6.746 -14.478 1.00 95.69 103 ASP A CA 1
ATOM 812 C C . ASP A 1 103 ? 10.003 5.746 -13.397 1.00 95.69 103 ASP A C 1
ATOM 814 O O . ASP A 1 103 ? 10.431 4.636 -13.713 1.00 95.69 103 ASP A O 1
ATOM 818 N N . ALA A 1 104 ? 9.860 6.139 -12.132 1.00 97.12 104 ALA A N 1
ATOM 819 C CA . ALA A 1 104 ? 10.002 5.288 -10.953 1.00 97.12 104 ALA A CA 1
ATOM 820 C C . ALA A 1 104 ? 8.844 5.592 -9.995 1.00 97.12 104 ALA A C 1
ATOM 822 O O . ALA A 1 104 ? 8.980 6.382 -9.061 1.00 97.12 104 ALA A O 1
ATOM 823 N N . ASN A 1 105 ? 7.679 5.008 -10.272 1.00 97.19 105 ASN A N 1
ATOM 824 C CA . ASN A 1 105 ? 6.454 5.252 -9.508 1.00 97.19 105 ASN A CA 1
ATOM 825 C C . ASN A 1 105 ? 6.283 4.238 -8.385 1.00 97.19 105 ASN A C 1
ATOM 827 O O . ASN A 1 105 ? 6.810 3.129 -8.446 1.00 97.19 105 ASN A O 1
ATOM 831 N N . LEU A 1 106 ? 5.509 4.590 -7.362 1.00 98.19 106 LEU A N 1
ATOM 832 C CA . LEU A 1 106 ? 5.311 3.659 -6.259 1.00 98.19 106 LEU A CA 1
ATOM 833 C C . LEU A 1 106 ? 4.352 2.520 -6.651 1.00 98.19 106 LEU A C 1
ATOM 835 O O . LEU A 1 106 ? 4.707 1.349 -6.542 1.00 98.19 106 LEU A O 1
ATOM 839 N N . PHE A 1 107 ? 3.174 2.848 -7.176 1.00 98.19 107 PHE A N 1
ATOM 840 C CA . PHE A 1 107 ? 2.137 1.872 -7.503 1.00 98.19 107 PHE A CA 1
ATOM 841 C C . PHE A 1 107 ? 1.683 1.964 -8.957 1.00 98.19 107 PHE A C 1
ATOM 843 O O . PHE A 1 107 ? 1.312 3.043 -9.421 1.00 98.19 107 PHE A O 1
ATOM 850 N N . GLU A 1 108 ? 1.596 0.811 -9.619 1.00 96.12 108 GLU A N 1
ATOM 851 C CA . GLU A 1 108 ? 0.810 0.599 -10.836 1.00 96.12 108 GLU A CA 1
ATOM 852 C C . GLU A 1 108 ? -0.076 -0.634 -10.649 1.00 96.12 108 GLU A C 1
ATOM 854 O O . GLU A 1 108 ? 0.347 -1.763 -10.847 1.00 96.12 108 GLU A O 1
ATOM 859 N N . ILE A 1 109 ? -1.312 -0.425 -10.192 1.00 96.88 109 ILE A N 1
ATOM 860 C CA . ILE A 1 109 ? -2.225 -1.509 -9.782 1.00 96.88 109 ILE A CA 1
ATOM 861 C C . ILE A 1 109 ? -3.470 -1.472 -10.670 1.00 96.88 109 ILE A C 1
ATOM 863 O O . ILE A 1 109 ? -4.448 -0.814 -10.305 1.00 96.88 109 ILE A O 1
ATOM 867 N N . PRO A 1 110 ? -3.440 -2.088 -11.864 1.00 94.44 110 PRO A N 1
ATOM 868 C CA . PRO A 1 110 ? -4.575 -2.092 -12.779 1.00 94.44 110 PRO A CA 1
ATOM 869 C C . PRO A 1 110 ? -5.798 -2.856 -12.251 1.00 94.44 110 PRO A C 1
ATOM 871 O O . PRO A 1 110 ? -6.919 -2.472 -12.601 1.00 94.44 110 PRO A O 1
ATOM 874 N N . ASN A 1 111 ? -5.646 -3.884 -11.405 1.00 96.06 111 ASN A N 1
ATOM 875 C CA . ASN A 1 111 ? -6.804 -4.627 -10.907 1.00 96.06 111 ASN A CA 1
ATOM 876 C C . ASN A 1 111 ? -7.481 -3.885 -9.743 1.00 96.06 111 ASN A C 1
ATOM 878 O O . ASN A 1 111 ? -6.925 -3.730 -8.657 1.00 96.06 111 ASN A O 1
ATOM 882 N N . ALA A 1 112 ? -8.738 -3.480 -9.938 1.00 95.25 112 ALA A N 1
ATOM 883 C CA . ALA A 1 112 ? -9.518 -2.778 -8.916 1.00 95.25 112 ALA A CA 1
ATOM 884 C C . ALA A 1 112 ? -9.888 -3.641 -7.693 1.00 95.25 112 ALA A C 1
ATOM 886 O O . ALA A 1 112 ? -10.391 -3.121 -6.698 1.00 95.25 112 ALA A O 1
ATOM 887 N N . GLY A 1 113 ? -9.685 -4.957 -7.768 1.00 96.00 113 GLY A N 1
ATOM 888 C CA . GLY A 1 113 ? -9.861 -5.890 -6.662 1.00 96.00 113 GLY A CA 1
ATOM 889 C C . GLY A 1 113 ? -8.607 -6.083 -5.810 1.00 96.00 113 GLY A C 1
ATOM 890 O O . GLY A 1 113 ? -8.714 -6.716 -4.761 1.00 96.00 113 GLY A O 1
ATOM 891 N N . THR A 1 114 ? -7.451 -5.560 -6.232 1.00 98.25 114 THR A N 1
ATOM 892 C CA . THR A 1 114 ? -6.215 -5.645 -5.449 1.00 98.25 114 THR A CA 1
ATOM 893 C C . THR A 1 114 ? -6.290 -4.741 -4.222 1.00 98.25 114 THR A C 1
ATOM 895 O O . THR A 1 114 ? -6.788 -3.610 -4.295 1.00 98.25 114 THR A O 1
ATOM 898 N N . VAL A 1 115 ? -5.796 -5.242 -3.091 1.00 98.19 115 VAL A N 1
ATOM 899 C CA . VAL A 1 115 ? -5.681 -4.516 -1.822 1.00 98.19 115 VAL A CA 1
ATOM 900 C C . VAL A 1 115 ? -4.222 -4.521 -1.377 1.00 98.19 115 VAL A C 1
ATOM 902 O O . VAL A 1 115 ? -3.624 -5.589 -1.291 1.00 98.19 115 VAL A O 1
ATOM 905 N N . ILE A 1 116 ? -3.662 -3.348 -1.072 1.00 98.69 116 ILE A N 1
ATOM 906 C CA . ILE A 1 116 ? -2.335 -3.200 -0.455 1.00 98.69 116 ILE A CA 1
ATOM 907 C C . ILE A 1 116 ? -2.492 -2.484 0.886 1.00 98.69 116 ILE A C 1
ATOM 909 O O . ILE A 1 116 ? -3.086 -1.401 0.926 1.00 98.69 116 ILE A O 1
ATOM 913 N N . SER A 1 117 ? -1.996 -3.066 1.981 1.00 97.81 117 SER A N 1
ATOM 914 C CA . SER A 1 117 ? -2.280 -2.527 3.310 1.00 97.81 117 SER A CA 1
ATOM 915 C C . SER A 1 117 ? -1.221 -2.721 4.394 1.00 97.81 117 SER A C 1
ATOM 917 O O . SER A 1 117 ? -0.291 -3.508 4.254 1.00 97.81 117 SER A O 1
ATOM 919 N N . ASN A 1 118 ? -1.395 -2.002 5.508 1.00 96.25 118 ASN A N 1
ATOM 920 C CA . ASN A 1 118 ? -0.723 -2.272 6.785 1.00 96.25 118 ASN A CA 1
ATOM 921 C C . ASN A 1 118 ? 0.809 -2.224 6.711 1.00 96.25 118 ASN A C 1
ATOM 923 O O . ASN A 1 118 ? 1.483 -3.152 7.145 1.00 96.25 118 ASN A O 1
ATOM 927 N N . MET A 1 119 ? 1.368 -1.157 6.143 1.00 97.94 119 MET A N 1
ATOM 928 C CA . MET A 1 119 ? 2.821 -0.982 6.069 1.00 97.94 119 MET A CA 1
ATOM 929 C C . MET A 1 119 ? 3.226 0.485 5.959 1.00 97.94 119 MET A C 1
ATOM 931 O O . MET A 1 119 ? 2.472 1.335 5.467 1.00 97.94 119 MET A O 1
ATOM 935 N N . LYS A 1 120 ? 4.455 0.773 6.381 1.00 98.56 120 LYS A N 1
ATOM 936 C CA . LYS A 1 120 ? 5.119 2.044 6.116 1.00 98.56 120 LYS A CA 1
ATOM 937 C C . LYS A 1 120 ? 5.882 1.970 4.800 1.00 98.56 120 LYS A C 1
ATOM 939 O O . LYS A 1 120 ? 6.571 0.995 4.520 1.00 98.56 120 LYS A O 1
ATOM 944 N N . ILE A 1 121 ? 5.807 3.034 4.010 1.00 98.88 121 ILE A N 1
ATOM 945 C CA . ILE A 1 121 ? 6.542 3.164 2.758 1.00 98.88 121 ILE A CA 1
ATOM 946 C C . ILE A 1 121 ? 7.317 4.476 2.765 1.00 98.88 121 ILE A C 1
ATOM 948 O O . ILE A 1 121 ? 6.741 5.565 2.754 1.00 98.88 121 ILE A O 1
ATOM 952 N N . ASN A 1 122 ? 8.638 4.360 2.740 1.00 98.75 122 ASN A N 1
ATOM 953 C CA . ASN A 1 122 ? 9.553 5.467 2.528 1.00 98.75 122 ASN A CA 1
ATOM 954 C C . ASN A 1 122 ? 9.865 5.542 1.033 1.00 98.75 122 ASN A C 1
ATOM 956 O O . ASN A 1 122 ? 10.649 4.751 0.508 1.00 98.75 122 ASN A O 1
ATOM 960 N N . PHE A 1 123 ? 9.254 6.491 0.336 1.00 98.69 123 PHE A N 1
ATOM 961 C CA . PHE A 1 123 ? 9.521 6.713 -1.077 1.00 98.69 123 PHE A CA 1
ATOM 962 C C . PHE A 1 123 ? 10.529 7.855 -1.232 1.00 98.69 123 PHE A C 1
ATOM 964 O O . PHE A 1 123 ? 10.348 8.944 -0.683 1.00 98.69 123 PHE A O 1
ATOM 971 N N . ILE A 1 124 ? 11.596 7.614 -1.991 1.00 98.38 124 ILE A N 1
ATOM 972 C CA . ILE A 1 124 ? 12.599 8.611 -2.369 1.00 98.38 124 ILE A CA 1
ATOM 973 C C . ILE A 1 124 ? 12.418 8.899 -3.869 1.00 98.38 124 ILE A C 1
ATOM 975 O O . ILE A 1 124 ? 12.996 8.204 -4.704 1.00 98.38 124 ILE A O 1
ATOM 979 N N . PRO A 1 125 ? 11.594 9.893 -4.252 1.00 97.25 125 PRO A N 1
ATOM 980 C CA . PRO A 1 125 ? 11.515 10.385 -5.624 1.00 97.25 125 PRO A CA 1
ATOM 981 C C . PRO A 1 125 ? 12.889 10.741 -6.190 1.00 97.25 125 PRO A C 1
ATOM 983 O O . PRO A 1 125 ? 13.681 11.405 -5.521 1.00 97.25 125 PRO A O 1
ATOM 986 N N . GLY A 1 126 ? 13.146 10.346 -7.436 1.00 95.94 126 GLY A N 1
ATOM 987 C CA . GLY A 1 126 ? 14.457 10.526 -8.067 1.00 95.94 126 GLY A CA 1
ATOM 988 C C . GLY A 1 126 ? 14.432 11.018 -9.509 1.00 95.94 126 GLY A C 1
ATOM 989 O O . GLY A 1 126 ? 15.486 11.231 -10.100 1.00 95.94 126 GLY A O 1
ATOM 990 N N . LYS A 1 127 ? 13.250 11.184 -10.105 1.00 95.38 127 LYS A N 1
ATOM 991 C CA . LYS A 1 127 ? 13.094 11.580 -11.509 1.00 95.38 127 LYS A CA 1
ATOM 992 C C . LYS A 1 127 ? 12.953 13.090 -11.641 1.00 95.38 127 LYS A C 1
ATOM 994 O O . LYS A 1 127 ? 12.427 13.753 -10.752 1.00 95.38 127 LYS A O 1
ATOM 999 N N . SER A 1 128 ? 13.416 13.631 -12.764 1.00 89.94 128 SER A N 1
ATOM 1000 C CA . SER A 1 128 ? 13.419 15.077 -13.029 1.00 89.94 128 SER A CA 1
ATOM 1001 C C . SER A 1 128 ? 12.019 15.668 -13.197 1.00 89.94 128 SER A C 1
ATOM 1003 O O . SER A 1 128 ? 11.834 16.866 -12.998 1.00 89.94 128 SER A O 1
ATOM 1005 N N . VAL A 1 129 ? 11.029 14.838 -13.534 1.00 89.25 129 VAL A N 1
ATOM 1006 C CA . VAL A 1 129 ? 9.639 15.258 -13.710 1.00 89.25 129 VAL A CA 1
ATOM 1007 C C . VAL A 1 129 ? 8.753 14.606 -12.652 1.00 89.25 129 VAL A C 1
ATOM 1009 O O . VAL A 1 129 ? 8.869 13.420 -12.360 1.00 89.25 129 VAL A O 1
ATOM 1012 N N . SER A 1 130 ? 7.845 15.379 -12.061 1.00 86.38 130 SER A N 1
ATOM 1013 C CA . SER A 1 130 ? 7.058 14.953 -10.898 1.00 86.38 130 SER A CA 1
ATOM 1014 C C . SER A 1 130 ? 6.095 13.790 -11.147 1.00 86.38 130 SER A C 1
ATOM 1016 O O . SER A 1 130 ? 5.828 13.019 -10.225 1.00 86.38 130 SER A O 1
ATOM 1018 N N . TYR A 1 131 ? 5.557 13.645 -12.361 1.00 89.38 131 TYR A N 1
ATOM 1019 C CA . TYR A 1 131 ? 4.667 12.526 -12.701 1.00 89.38 131 TYR A CA 1
ATOM 1020 C C . TYR A 1 131 ? 5.421 11.200 -12.803 1.00 89.38 131 TYR A C 1
ATOM 1022 O O . TYR A 1 131 ? 4.897 10.149 -12.438 1.00 89.38 131 TYR A O 1
ATOM 1030 N N . SER A 1 132 ? 6.695 11.255 -13.193 1.00 95.12 132 SER A N 1
ATOM 1031 C CA . SER A 1 132 ? 7.621 10.121 -13.164 1.00 95.12 132 SER A CA 1
ATOM 1032 C C . SER A 1 132 ? 7.955 9.683 -11.732 1.00 95.12 132 SER A C 1
ATOM 1034 O O . SER A 1 132 ? 8.510 8.607 -11.545 1.00 95.12 132 SER A O 1
ATOM 1036 N N . ASN A 1 133 ? 7.581 10.494 -10.735 1.00 96.44 133 ASN A N 1
ATOM 1037 C CA . ASN A 1 133 ? 7.668 10.222 -9.300 1.00 96.44 133 ASN A CA 1
ATOM 1038 C C . ASN A 1 133 ? 6.283 10.087 -8.639 1.00 96.44 133 ASN A C 1
ATOM 1040 O O . ASN A 1 133 ? 6.149 10.335 -7.443 1.00 96.44 133 ASN A O 1
ATOM 1044 N N . ALA A 1 134 ? 5.217 9.811 -9.393 1.00 95.88 134 ALA A N 1
ATOM 1045 C CA . ALA A 1 134 ? 3.883 9.707 -8.809 1.00 95.88 134 ALA A CA 1
ATOM 1046 C C . ALA A 1 134 ? 3.753 8.521 -7.843 1.00 95.88 134 ALA A C 1
ATOM 1048 O O . ALA A 1 134 ? 4.312 7.450 -8.096 1.00 95.88 134 ALA A O 1
ATOM 1049 N N . ILE A 1 135 ? 2.952 8.700 -6.790 1.00 97.38 135 ILE A N 1
ATOM 1050 C CA . ILE A 1 135 ? 2.552 7.614 -5.885 1.00 97.38 135 ILE A CA 1
ATOM 1051 C C . ILE A 1 135 ? 1.707 6.592 -6.659 1.00 97.38 135 ILE A C 1
ATOM 1053 O O . ILE A 1 135 ? 2.043 5.414 -6.687 1.00 97.38 135 ILE A O 1
ATOM 1057 N N . PHE A 1 136 ? 0.649 7.046 -7.333 1.00 96.12 136 PHE A N 1
ATOM 1058 C CA . PHE A 1 136 ? -0.276 6.197 -8.080 1.00 96.12 136 PHE A CA 1
ATOM 1059 C C . PHE A 1 136 ? -0.201 6.492 -9.579 1.00 96.12 136 PHE A C 1
ATOM 1061 O O . PHE A 1 136 ? -0.633 7.551 -10.038 1.00 96.12 136 PHE A O 1
ATOM 1068 N N . ARG A 1 137 ? 0.305 5.534 -10.354 1.00 93.81 137 ARG A N 1
ATOM 1069 C CA . ARG A 1 137 ? 0.325 5.555 -11.819 1.00 93.81 137 ARG A CA 1
ATOM 1070 C C . ARG A 1 137 ? -0.630 4.495 -12.343 1.00 93.81 137 ARG A C 1
ATOM 1072 O O . ARG A 1 137 ? -0.506 3.351 -11.943 1.00 93.81 137 ARG A O 1
ATOM 1079 N N . TRP A 1 138 ? -1.566 4.844 -13.226 1.00 91.31 138 TRP A N 1
ATOM 1080 C CA . TRP A 1 138 ? -2.460 3.853 -13.873 1.00 91.31 138 TRP A CA 1
ATOM 1081 C C . TRP A 1 138 ? -3.064 2.833 -12.887 1.00 91.31 138 TRP A C 1
ATOM 1083 O O . TRP A 1 138 ? -2.973 1.620 -13.063 1.00 91.31 138 TRP A O 1
ATOM 1093 N N . CYS A 1 139 ? -3.615 3.347 -11.792 1.00 93.19 139 CYS A N 1
ATOM 1094 C CA . CYS A 1 139 ? -3.922 2.600 -10.593 1.00 93.19 139 CYS A CA 1
ATOM 1095 C C . CYS A 1 139 ? -5.420 2.644 -10.249 1.00 93.19 139 CYS A C 1
ATOM 1097 O O . CYS A 1 139 ? -6.000 3.705 -10.035 1.00 93.19 139 CYS A O 1
ATOM 1099 N N . ASN A 1 140 ? -6.016 1.462 -10.126 1.00 93.56 140 ASN A N 1
ATOM 1100 C CA . ASN A 1 140 ? -7.410 1.241 -9.738 1.00 93.56 140 ASN A CA 1
ATOM 1101 C C . ASN A 1 140 ? -7.527 0.540 -8.371 1.00 93.56 140 ASN A C 1
ATOM 1103 O O . ASN A 1 140 ? -8.634 0.308 -7.885 1.00 93.56 140 ASN A O 1
ATOM 1107 N N . GLY A 1 141 ? -6.392 0.149 -7.783 1.00 95.94 141 GLY A N 1
ATOM 1108 C CA . GLY A 1 141 ? -6.324 -0.647 -6.562 1.00 95.94 141 GLY A CA 1
ATOM 1109 C C . GLY A 1 141 ? -6.864 0.050 -5.311 1.00 95.94 141 GLY A C 1
ATOM 1110 O O . GLY A 1 141 ? -7.132 1.257 -5.286 1.00 95.94 141 GLY A O 1
ATOM 1111 N N . ASN A 1 142 ? -6.986 -0.742 -4.247 1.00 97.75 142 ASN A N 1
ATOM 1112 C CA . ASN A 1 142 ? -7.407 -0.294 -2.925 1.00 97.75 142 ASN A CA 1
ATOM 1113 C C . ASN A 1 142 ? -6.206 -0.273 -1.977 1.00 97.75 142 ASN A C 1
ATOM 1115 O O . ASN A 1 142 ? -5.457 -1.241 -1.880 1.00 97.75 142 ASN A O 1
ATOM 1119 N N . PHE A 1 143 ? -6.063 0.811 -1.231 1.00 98.44 143 PHE A N 1
ATOM 1120 C CA . PHE A 1 143 ? -4.934 1.073 -0.349 1.00 98.44 143 PHE A CA 1
ATOM 1121 C C . PHE A 1 143 ? -5.463 1.329 1.051 1.00 98.44 143 PHE A C 1
ATOM 1123 O O . PHE A 1 143 ? -6.345 2.171 1.215 1.00 98.44 143 PHE A O 1
ATOM 1130 N N . ARG A 1 144 ? -4.982 0.590 2.051 1.00 97.62 144 ARG A N 1
ATOM 1131 C CA . ARG A 1 144 ? -5.523 0.679 3.414 1.00 97.62 144 ARG A CA 1
ATOM 1132 C C . ARG A 1 144 ? -4.421 0.779 4.448 1.00 97.62 144 ARG A C 1
ATOM 1134 O O . ARG A 1 144 ? -3.478 0.005 4.389 1.00 97.62 144 ARG A O 1
ATOM 1141 N N . ASN A 1 145 ? -4.547 1.669 5.423 1.00 97.38 145 ASN A N 1
ATOM 1142 C CA . ASN A 1 145 ? -3.641 1.697 6.578 1.00 97.38 145 ASN A CA 1
ATOM 1143 C C . ASN A 1 145 ? -2.165 1.784 6.145 1.00 97.38 145 ASN A C 1
ATOM 1145 O O . ASN A 1 145 ? -1.308 1.053 6.645 1.00 97.38 145 ASN A O 1
ATOM 1149 N N . LEU A 1 146 ? -1.892 2.626 5.141 1.00 98.75 146 LEU A N 1
ATOM 1150 C CA . LEU A 1 146 ? -0.547 2.887 4.635 1.00 98.75 146 LEU A CA 1
ATOM 1151 C C . LEU A 1 146 ? -0.045 4.227 5.156 1.00 98.75 146 LEU A C 1
ATOM 1153 O O . LEU A 1 146 ? -0.738 5.240 5.038 1.00 98.75 146 LEU A O 1
ATOM 1157 N N . PHE A 1 147 ? 1.189 4.242 5.650 1.00 98.81 147 PHE A N 1
ATOM 1158 C CA . PHE A 1 147 ? 1.926 5.477 5.898 1.00 98.81 147 PHE A CA 1
ATOM 1159 C C . PHE A 1 147 ? 2.932 5.671 4.771 1.00 98.81 147 PHE A C 1
ATOM 1161 O O . PHE A 1 147 ? 3.941 4.971 4.720 1.00 98.81 147 PHE A O 1
ATOM 1168 N N . ILE A 1 148 ? 2.675 6.611 3.865 1.00 98.81 148 ILE A N 1
ATOM 1169 C CA . ILE A 1 148 ? 3.550 6.886 2.723 1.00 98.81 148 ILE A CA 1
ATOM 1170 C C . ILE A 1 148 ? 4.250 8.216 2.956 1.00 98.81 148 ILE A C 1
ATOM 1172 O O . ILE A 1 148 ? 3.607 9.261 3.068 1.00 98.81 148 ILE A O 1
ATOM 1176 N N . GLU A 1 149 ? 5.577 8.182 2.998 1.00 98.56 149 GLU A N 1
ATOM 1177 C CA . GLU A 1 149 ? 6.406 9.353 3.247 1.00 98.56 149 GLU A CA 1
ATOM 1178 C C . GLU A 1 149 ? 7.351 9.642 2.086 1.00 98.56 149 GLU A C 1
ATOM 1180 O O . GLU A 1 149 ? 8.057 8.756 1.607 1.00 98.56 149 GLU A O 1
ATOM 1185 N N . ASN A 1 150 ? 7.421 10.911 1.682 1.00 98.25 150 ASN A N 1
ATOM 1186 C CA . ASN A 1 150 ? 8.468 11.395 0.801 1.00 98.25 150 ASN A CA 1
ATOM 1187 C C . ASN A 1 150 ? 9.733 11.623 1.633 1.00 98.25 150 ASN A C 1
ATOM 1189 O O . ASN A 1 150 ? 9.889 12.658 2.294 1.00 98.25 150 ASN A O 1
ATOM 1193 N N . LYS A 1 151 ? 10.644 10.653 1.592 1.00 97.75 151 LYS A N 1
ATOM 1194 C CA . LYS A 1 151 ? 11.964 10.726 2.230 1.00 97.75 151 LYS A CA 1
ATOM 1195 C C . LYS A 1 151 ? 13.039 11.333 1.326 1.00 97.75 151 LYS A C 1
ATOM 1197 O O . LYS A 1 151 ? 14.125 11.630 1.815 1.00 97.75 151 LYS A O 1
ATOM 1202 N N . GLY A 1 152 ? 12.749 11.539 0.042 1.00 95.69 152 GLY A N 1
ATOM 1203 C CA . GLY A 1 152 ? 13.683 12.135 -0.913 1.00 95.69 152 GLY A CA 1
ATOM 1204 C C . GLY A 1 152 ? 13.740 13.656 -0.844 1.00 95.69 152 GLY A C 1
ATOM 1205 O O . GLY A 1 152 ? 13.095 14.285 -0.016 1.00 95.69 152 GLY A O 1
ATOM 1206 N N . THR A 1 153 ? 14.511 14.272 -1.735 1.00 95.44 153 THR A N 1
ATOM 1207 C CA . THR A 1 153 ? 14.622 15.740 -1.848 1.00 95.44 153 THR A CA 1
ATOM 1208 C C . THR A 1 153 ? 13.756 16.316 -2.970 1.00 95.44 153 THR A C 1
ATOM 1210 O O . THR A 1 153 ? 13.541 17.526 -3.025 1.00 95.44 153 THR A O 1
ATOM 1213 N N . ILE A 1 154 ? 13.231 15.456 -3.848 1.00 95.38 154 ILE A N 1
ATOM 1214 C CA . ILE A 1 154 ? 12.466 15.835 -5.037 1.00 95.38 154 ILE A CA 1
ATOM 1215 C C . ILE A 1 154 ? 10.961 15.734 -4.772 1.00 95.38 154 ILE A C 1
ATOM 1217 O O . ILE A 1 154 ? 10.482 14.924 -3.974 1.00 95.38 154 ILE A O 1
ATOM 1221 N N . LYS A 1 155 ? 10.202 16.583 -5.472 1.00 95.12 155 LYS A N 1
ATOM 1222 C CA . LYS A 1 155 ? 8.743 16.580 -5.420 1.00 95.12 155 LYS A CA 1
ATOM 1223 C C . LYS A 1 155 ? 8.149 15.332 -6.073 1.00 95.12 155 LYS A C 1
ATOM 1225 O O . LYS A 1 155 ? 8.545 14.944 -7.173 1.00 95.12 155 LYS A O 1
ATOM 1230 N N . TRP A 1 156 ? 7.132 14.771 -5.432 1.00 95.25 156 TRP A N 1
ATOM 1231 C CA . TRP A 1 156 ? 6.247 13.782 -6.042 1.00 95.25 156 TRP A CA 1
ATOM 1232 C C . TRP A 1 156 ? 4.942 14.424 -6.519 1.00 95.25 156 TRP A C 1
ATOM 1234 O O . TRP A 1 156 ? 4.624 15.565 -6.176 1.00 95.25 156 TRP A O 1
ATOM 1244 N N . SER A 1 157 ? 4.169 13.664 -7.281 1.00 93.50 157 SER A N 1
ATOM 1245 C CA . SER A 1 157 ? 2.737 13.896 -7.485 1.00 93.50 157 SER A CA 1
ATOM 1246 C C . SER A 1 157 ? 1.960 12.731 -6.871 1.00 93.50 157 SER A C 1
ATOM 1248 O O . SER A 1 157 ? 2.523 11.656 -6.652 1.00 93.50 157 SER A O 1
ATOM 1250 N N . THR A 1 158 ? 0.675 12.899 -6.571 1.00 92.94 158 THR A N 1
ATOM 1251 C CA . THR A 1 158 ? -0.092 11.776 -6.016 1.00 92.94 158 THR A CA 1
ATOM 1252 C C . THR A 1 158 ? -0.603 10.862 -7.121 1.00 92.94 158 THR A C 1
ATOM 1254 O O . THR A 1 158 ? -0.516 9.647 -6.989 1.00 92.94 158 THR A O 1
ATOM 1257 N N . CYS A 1 159 ? -1.088 11.429 -8.226 1.00 91.88 159 CYS A N 1
ATOM 1258 C CA . CYS A 1 159 ? -1.659 10.689 -9.351 1.00 91.88 159 CYS A CA 1
ATOM 1259 C C . CYS A 1 159 ? -0.983 11.030 -10.689 1.00 91.88 159 CYS A C 1
ATOM 1261 O O . CYS A 1 159 ? -0.743 12.201 -11.004 1.00 91.88 159 CYS A O 1
ATOM 1263 N N . TYR A 1 160 ? -0.743 9.992 -11.497 1.00 91.94 160 TYR A N 1
ATOM 1264 C CA . TYR A 1 160 ? -0.291 10.083 -12.883 1.00 91.94 160 TYR A CA 1
ATOM 1265 C C . TYR A 1 160 ? -1.124 9.184 -13.814 1.00 91.94 160 TYR A C 1
ATOM 1267 O O . TYR A 1 160 ? -1.072 7.954 -13.738 1.00 91.94 160 TYR A O 1
ATOM 1275 N N . TYR A 1 161 ? -1.857 9.815 -14.737 1.00 86.06 161 TYR A N 1
ATOM 1276 C CA . TYR A 1 161 ? -2.572 9.156 -15.833 1.00 86.06 161 TYR A CA 1
ATOM 1277 C C . TYR A 1 161 ? -2.349 9.918 -17.139 1.00 86.06 161 TYR A C 1
ATOM 1279 O O . TYR A 1 161 ? -2.121 11.123 -17.117 1.00 86.06 161 TYR A O 1
ATOM 1287 N N . ASN A 1 162 ? -2.404 9.239 -18.281 1.00 75.50 162 ASN A N 1
ATOM 1288 C CA . ASN A 1 162 ? -2.372 9.936 -19.571 1.00 75.50 162 ASN A CA 1
ATOM 1289 C C . ASN A 1 162 ? -3.788 10.320 -20.045 1.00 75.50 162 ASN A C 1
ATOM 1291 O O . ASN A 1 162 ? -3.905 11.238 -20.844 1.00 75.50 162 ASN A O 1
ATOM 1295 N N . ASP A 1 163 ? -4.836 9.705 -19.473 1.00 66.31 163 ASP A N 1
ATOM 1296 C CA . ASP A 1 163 ? -6.250 9.895 -19.830 1.00 66.31 163 ASP A CA 1
ATOM 1297 C C . ASP A 1 163 ? -7.160 9.950 -18.581 1.00 66.31 163 ASP A C 1
ATOM 1299 O O . ASP A 1 163 ? -6.758 9.567 -17.478 1.00 66.31 163 ASP A O 1
ATOM 1303 N N . GLN A 1 164 ? -8.407 10.417 -18.737 1.00 59.47 164 GLN A N 1
ATOM 1304 C CA . GLN A 1 164 ? -9.416 10.439 -17.664 1.00 59.47 164 GLN A CA 1
ATOM 1305 C C . GLN A 1 164 ? -9.855 9.002 -17.323 1.00 59.47 164 GLN A C 1
ATOM 1307 O O . GLN A 1 164 ? -10.524 8.347 -18.118 1.00 59.47 164 GLN A O 1
ATOM 1312 N N . LEU A 1 165 ? -9.501 8.504 -16.136 1.00 60.91 165 LEU A N 1
ATOM 1313 C CA . LEU A 1 165 ? -10.000 7.217 -15.642 1.00 60.91 165 LEU A CA 1
ATOM 1314 C C . LEU A 1 165 ? -11.446 7.297 -15.137 1.00 60.91 165 LEU A C 1
ATOM 1316 O O . LEU A 1 165 ? -11.853 8.288 -14.535 1.00 60.91 165 LEU A O 1
ATOM 1320 N N . VAL A 1 166 ? -12.160 6.176 -15.280 1.00 55.47 166 VAL A N 1
ATOM 1321 C CA . VAL A 1 166 ? -13.520 5.952 -14.755 1.00 55.47 166 VAL A CA 1
ATOM 1322 C C . VAL A 1 166 ? -13.514 5.622 -13.248 1.00 55.47 166 VAL A C 1
ATOM 1324 O O . VAL A 1 166 ? -14.484 5.915 -12.555 1.00 55.47 166 VAL A O 1
ATOM 1327 N N . ALA A 1 167 ? -12.423 5.056 -12.709 1.00 65.56 167 ALA A N 1
ATOM 1328 C CA . ALA A 1 167 ? -12.281 4.735 -11.284 1.00 65.56 167 ALA A CA 1
ATOM 1329 C C . ALA A 1 167 ? -10.795 4.732 -10.867 1.00 65.56 167 ALA A C 1
ATOM 1331 O O . ALA A 1 167 ? -10.114 3.735 -11.059 1.00 65.56 167 ALA A O 1
ATOM 1332 N N . GLY A 1 168 ? -10.276 5.852 -10.350 1.00 87.69 168 GLY A N 1
ATOM 1333 C CA . GLY A 1 168 ? -8.888 5.958 -9.871 1.00 87.69 168 GLY A CA 1
ATOM 1334 C C . GLY A 1 168 ? -8.610 5.192 -8.562 1.00 87.69 168 GLY A C 1
ATOM 1335 O O . GLY A 1 168 ? -9.445 4.398 -8.118 1.00 87.69 168 GLY A O 1
ATOM 1336 N N . PRO A 1 169 ? -7.461 5.438 -7.903 1.00 94.69 169 PRO A N 1
ATOM 1337 C CA . PRO A 1 169 ? -7.058 4.692 -6.717 1.00 94.69 169 PRO A CA 1
ATOM 1338 C C . PRO A 1 169 ? -7.992 5.011 -5.550 1.00 94.69 169 PRO A C 1
ATOM 1340 O O . PRO A 1 169 ? -8.470 6.141 -5.411 1.00 94.69 169 PRO A O 1
ATOM 1343 N N . LYS A 1 170 ? -8.222 4.026 -4.681 1.00 96.69 170 LYS A N 1
ATOM 1344 C CA . LYS A 1 170 ? -9.040 4.191 -3.475 1.00 96.69 170 LYS A CA 1
ATOM 1345 C C . LYS A 1 170 ? -8.160 4.023 -2.251 1.00 96.69 170 LYS A C 1
ATOM 1347 O O . LYS A 1 170 ? -7.733 2.907 -1.973 1.00 96.69 170 LYS A O 1
ATOM 1352 N N . ALA A 1 171 ? -7.889 5.100 -1.522 1.00 97.69 171 ALA A N 1
ATOM 1353 C CA . ALA A 1 171 ? -7.187 5.012 -0.247 1.00 97.69 171 ALA A CA 1
ATOM 1354 C C . ALA A 1 171 ? -8.164 5.178 0.916 1.00 97.69 171 ALA A C 1
ATOM 1356 O O . ALA A 1 171 ? -9.033 6.050 0.899 1.00 97.69 171 ALA A O 1
ATOM 1357 N N . THR A 1 172 ? -8.024 4.330 1.925 1.00 98.12 172 THR A N 1
ATOM 1358 C CA . THR A 1 172 ? -8.804 4.374 3.158 1.00 98.12 172 THR A CA 1
ATOM 1359 C C . THR A 1 172 ? -7.853 4.327 4.339 1.00 98.12 172 THR A C 1
ATOM 1361 O O . THR A 1 172 ? -6.965 3.480 4.345 1.00 98.12 172 THR A O 1
ATOM 1364 N N . ASN A 1 173 ? -8.028 5.202 5.334 1.00 98.25 173 ASN A N 1
ATOM 1365 C CA . ASN A 1 173 ? -7.221 5.176 6.561 1.00 98.25 173 ASN A CA 1
ATOM 1366 C C . ASN A 1 173 ? -5.707 5.309 6.268 1.00 98.25 173 ASN A C 1
ATOM 1368 O O . ASN A 1 173 ? -4.871 4.652 6.876 1.00 98.25 173 ASN A O 1
ATOM 1372 N N . CYS A 1 174 ? -5.324 6.118 5.277 1.00 98.56 174 CYS A N 1
ATOM 1373 C CA . CYS A 1 174 ? -3.918 6.292 4.880 1.00 98.56 174 CYS A CA 1
ATOM 1374 C C . CYS A 1 174 ? -3.369 7.659 5.293 1.00 98.56 174 CYS A C 1
ATOM 1376 O O . CYS A 1 174 ? -4.100 8.647 5.338 1.00 98.56 174 CYS A O 1
ATOM 1378 N N . ILE A 1 175 ? -2.060 7.727 5.513 1.00 98.69 175 ILE A N 1
ATOM 1379 C CA . ILE A 1 175 ? -1.327 8.964 5.784 1.00 98.69 175 ILE A CA 1
ATOM 1380 C C . ILE A 1 175 ? -0.346 9.217 4.641 1.00 98.69 175 ILE A C 1
ATOM 1382 O O . ILE A 1 175 ? 0.442 8.342 4.282 1.00 98.69 175 ILE A O 1
ATOM 1386 N N . PHE A 1 176 ? -0.378 10.427 4.084 1.00 98.25 176 PHE A N 1
ATOM 1387 C CA . PHE A 1 176 ? 0.513 10.871 3.017 1.00 98.25 176 PHE A CA 1
ATOM 1388 C C . PHE A 1 176 ? 1.328 12.072 3.492 1.00 98.25 176 PHE A C 1
ATOM 1390 O O . PHE A 1 176 ? 0.836 13.201 3.509 1.00 98.25 176 PHE A O 1
ATOM 1397 N N . LYS A 1 177 ? 2.590 11.824 3.845 1.00 98.12 177 LYS A N 1
ATOM 1398 C CA . LYS A 1 177 ? 3.523 12.837 4.344 1.00 98.12 177 LYS A CA 1
ATOM 1399 C C . LYS A 1 177 ? 4.509 13.238 3.252 1.00 98.12 177 LYS A C 1
ATOM 1401 O O . LYS A 1 177 ? 5.443 12.506 2.938 1.00 98.12 177 LYS A O 1
ATOM 1406 N N . CYS A 1 178 ? 4.299 14.392 2.634 1.00 96.00 178 CYS A N 1
ATOM 1407 C CA . CYS A 1 178 ? 5.143 14.905 1.563 1.00 96.00 178 CYS A CA 1
ATOM 1408 C C . CYS A 1 178 ? 6.337 15.720 2.065 1.00 96.00 178 CYS A C 1
ATOM 1410 O O . CYS A 1 178 ? 7.227 15.992 1.263 1.00 96.00 178 CYS A O 1
ATOM 1412 N N . ASN A 1 179 ? 6.376 16.138 3.336 1.00 96.06 179 ASN A N 1
ATOM 1413 C CA . ASN A 1 179 ? 7.446 16.982 3.879 1.00 96.06 179 ASN A CA 1
ATOM 1414 C C . ASN A 1 179 ? 7.657 18.274 3.054 1.00 96.06 179 ASN A C 1
ATOM 1416 O O . ASN A 1 179 ? 8.787 18.684 2.787 1.00 96.06 179 ASN A O 1
ATOM 1420 N N . GLY A 1 180 ? 6.566 18.881 2.572 1.00 94.00 180 GLY A N 1
ATOM 1421 C CA . GLY A 1 180 ? 6.595 20.060 1.694 1.00 94.00 180 GLY A CA 1
ATOM 1422 C C . GLY A 1 180 ? 6.977 19.772 0.233 1.00 94.00 180 GLY A C 1
ATOM 1423 O O . GLY A 1 180 ? 7.146 20.700 -0.558 1.00 94.00 180 GLY A O 1
ATOM 1424 N N . ARG A 1 181 ? 7.108 18.498 -0.160 1.00 95.12 181 ARG A N 1
ATOM 1425 C CA . ARG A 1 181 ? 7.579 18.054 -1.488 1.00 95.12 181 ARG A CA 1
ATOM 1426 C C . ARG A 1 181 ? 6.440 17.514 -2.352 1.00 95.12 181 ARG A C 1
ATOM 1428 O O . ARG A 1 181 ? 6.591 16.531 -3.076 1.00 95.12 181 ARG A O 1
ATOM 1435 N N . TYR A 1 182 ? 5.287 18.162 -2.280 1.00 94.62 182 TYR A N 1
ATOM 1436 C CA . TYR A 1 182 ? 4.166 17.900 -3.173 1.00 94.62 182 TYR A CA 1
ATOM 1437 C C . TYR A 1 182 ? 4.161 18.877 -4.358 1.00 94.62 182 TYR A C 1
ATOM 1439 O O . TYR A 1 182 ? 4.577 20.034 -4.254 1.00 94.62 182 TYR A O 1
ATOM 1447 N N . THR A 1 183 ? 3.681 18.398 -5.499 1.00 92.19 183 THR A N 1
ATOM 1448 C CA . THR A 1 183 ? 3.287 19.201 -6.659 1.00 92.19 183 THR A CA 1
ATOM 1449 C C . THR A 1 183 ? 1.945 18.700 -7.182 1.00 92.19 183 THR A C 1
ATOM 1451 O O . THR A 1 183 ? 1.494 17.634 -6.782 1.00 92.19 183 THR A O 1
ATOM 1454 N N . SER A 1 184 ? 1.321 19.415 -8.115 1.00 87.31 184 SER A N 1
ATOM 1455 C CA . SER A 1 184 ? 0.074 18.965 -8.735 1.00 87.31 184 SER A CA 1
ATOM 1456 C C . SER A 1 184 ? 0.168 17.565 -9.361 1.00 87.31 184 SER A C 1
ATOM 1458 O O . SER A 1 184 ? 1.220 17.122 -9.835 1.00 87.31 184 SER A O 1
ATOM 1460 N N . ASN A 1 185 ? -0.978 16.882 -9.389 1.00 86.00 185 ASN A N 1
ATOM 1461 C CA . ASN A 1 185 ? -1.176 15.683 -10.196 1.00 86.00 185 ASN A CA 1
ATOM 1462 C C . ASN A 1 185 ? -1.038 16.039 -11.681 1.00 86.00 185 ASN A C 1
ATOM 1464 O O . ASN A 1 185 ? -1.493 17.103 -12.102 1.00 86.00 185 ASN A O 1
ATOM 1468 N N . TYR A 1 186 ? -0.444 15.148 -12.476 1.00 82.69 186 TYR A N 1
ATOM 1469 C CA . TYR A 1 186 ? -0.422 15.329 -13.932 1.00 82.69 186 TYR A CA 1
ATOM 1470 C C . TYR A 1 186 ? -1.823 15.134 -14.510 1.00 82.69 186 TYR A C 1
ATOM 1472 O O . TYR A 1 186 ? -2.330 15.989 -15.228 1.00 82.69 186 TYR A O 1
ATOM 1480 N N . SER A 1 187 ? -2.480 14.043 -14.114 1.00 82.19 187 SER A N 1
ATOM 1481 C CA . SER A 1 187 ? -3.923 13.858 -14.255 1.00 82.19 187 SER A CA 1
ATOM 1482 C C . SER A 1 187 ? -4.400 12.736 -13.313 1.00 82.19 187 SER A C 1
ATOM 1484 O O . SER A 1 187 ? -3.599 12.173 -12.559 1.00 82.19 187 SER A O 1
ATOM 1486 N N . GLY A 1 188 ? -5.699 12.425 -13.335 1.00 80.75 188 GLY A N 1
ATOM 1487 C CA . GLY A 1 188 ? -6.339 11.421 -12.482 1.00 80.75 188 GLY A CA 1
ATOM 1488 C C . GLY A 1 188 ? -6.838 11.949 -11.140 1.00 80.75 188 GLY A C 1
ATOM 1489 O O . GLY A 1 188 ? -6.397 12.981 -10.632 1.00 80.75 188 GLY A O 1
ATOM 1490 N N . LYS A 1 189 ? -7.813 11.229 -10.583 1.00 86.12 189 LYS A N 1
ATOM 1491 C CA . LYS A 1 189 ? -8.532 11.577 -9.355 1.00 86.12 189 LYS A CA 1
ATOM 1492 C C . LYS A 1 189 ? -8.747 10.305 -8.540 1.00 86.12 189 LYS A C 1
ATOM 1494 O O . LYS A 1 189 ? -9.311 9.346 -9.059 1.00 86.12 189 LYS A O 1
ATOM 1499 N N . GLY A 1 190 ? -8.277 10.296 -7.296 1.00 90.69 190 GLY A N 1
ATOM 1500 C CA . GLY A 1 190 ? -8.522 9.200 -6.360 1.00 90.69 190 GLY A CA 1
ATOM 1501 C C . GLY A 1 190 ? -9.751 9.436 -5.486 1.00 90.69 190 GLY A C 1
ATOM 1502 O O . GLY A 1 190 ? -10.333 10.525 -5.478 1.00 90.69 190 GLY A O 1
ATOM 1503 N N . VAL A 1 191 ? -10.121 8.400 -4.741 1.00 94.75 191 VAL A N 1
ATOM 1504 C CA . VAL A 1 191 ? -11.085 8.466 -3.641 1.00 94.75 191 VAL A CA 1
ATOM 1505 C C . VAL A 1 191 ? -10.316 8.295 -2.340 1.00 94.75 191 VAL A C 1
ATOM 1507 O O . VAL A 1 191 ? -9.602 7.309 -2.160 1.00 94.75 191 VAL A O 1
ATOM 1510 N N . TRP A 1 192 ? -10.465 9.260 -1.444 1.00 96.12 192 TRP A N 1
ATOM 1511 C CA . TRP A 1 192 ? -9.708 9.373 -0.207 1.00 96.12 192 TRP A CA 1
ATOM 1512 C C . TRP A 1 192 ? -10.692 9.366 0.961 1.00 96.12 192 TRP A C 1
ATOM 1514 O O . TRP A 1 192 ? -11.468 10.306 1.139 1.00 96.12 192 TRP A O 1
ATOM 1524 N N . LEU A 1 193 ? -10.693 8.282 1.729 1.00 97.69 193 LEU A N 1
ATOM 1525 C CA . LEU A 1 193 ? -11.566 8.091 2.881 1.00 97.69 193 LEU A CA 1
ATOM 1526 C C . LEU A 1 193 ? -10.712 8.022 4.142 1.00 97.69 193 LEU A C 1
ATOM 1528 O O . LEU A 1 193 ? -9.773 7.234 4.184 1.00 97.69 193 LEU A O 1
ATOM 1532 N N . ASN A 1 194 ? -11.031 8.800 5.176 1.00 98.19 194 ASN A N 1
ATOM 1533 C CA . ASN A 1 194 ? -10.284 8.764 6.439 1.00 98.19 194 ASN A CA 1
ATOM 1534 C C . ASN A 1 194 ? -8.766 8.988 6.252 1.00 98.19 194 ASN A C 1
ATOM 1536 O O . ASN A 1 194 ? -7.954 8.370 6.936 1.00 98.19 194 ASN A O 1
ATOM 1540 N N . CYS A 1 195 ? -8.352 9.814 5.289 1.00 98.25 195 CYS A N 1
ATOM 1541 C CA . CYS A 1 195 ? -6.938 10.033 4.986 1.00 98.25 195 CYS A CA 1
ATOM 1542 C C . CYS A 1 195 ? -6.392 11.316 5.621 1.00 98.25 195 CYS A C 1
ATOM 1544 O O . CYS A 1 195 ? -7.123 12.292 5.782 1.00 98.25 195 CYS A O 1
ATOM 1546 N N . VAL A 1 196 ? -5.086 11.344 5.899 1.00 98.31 196 VAL A N 1
ATOM 1547 C CA . VAL A 1 196 ? -4.365 12.548 6.346 1.00 98.31 196 VAL A CA 1
ATOM 1548 C C . VAL A 1 196 ? -3.328 12.959 5.304 1.00 98.31 196 VAL A C 1
ATOM 1550 O O . VAL A 1 196 ? -2.577 12.120 4.803 1.00 98.31 196 VAL A O 1
ATOM 1553 N N . PHE A 1 197 ? -3.264 14.254 5.002 1.00 97.69 197 PHE A N 1
ATOM 1554 C CA . PHE A 1 197 ? -2.298 14.857 4.084 1.00 97.69 197 PHE A CA 1
ATOM 1555 C C . PHE A 1 197 ? -1.613 16.061 4.746 1.00 97.69 197 PHE A C 1
ATOM 1557 O O . PHE A 1 197 ? -2.294 16.918 5.302 1.00 97.69 197 PHE A O 1
ATOM 1564 N N . ASP A 1 198 ? -0.289 16.196 4.623 1.00 96.94 198 ASP A N 1
ATOM 1565 C CA . ASP A 1 198 ? 0.442 17.424 5.011 1.00 96.94 198 ASP A CA 1
ATOM 1566 C C . ASP A 1 198 ? 0.566 18.444 3.866 1.00 96.94 198 ASP A C 1
ATOM 1568 O O . ASP A 1 198 ? 1.365 19.378 3.923 1.00 96.94 198 ASP A O 1
ATOM 1572 N N . TYR A 1 199 ? -0.234 18.277 2.815 1.00 95.06 199 TYR A N 1
ATOM 1573 C CA . TYR A 1 199 ? -0.277 19.150 1.649 1.00 95.06 199 TYR A CA 1
ATOM 1574 C C . TYR A 1 199 ? -1.700 19.345 1.144 1.00 95.06 199 TYR A C 1
ATOM 1576 O O . TYR A 1 199 ? -2.581 18.514 1.360 1.00 95.06 199 TYR A O 1
ATOM 1584 N N . SER A 1 200 ? -1.903 20.437 0.407 1.00 90.38 200 SER A N 1
ATOM 1585 C CA . SER A 1 200 ? -3.155 20.673 -0.305 1.00 90.38 200 SER A CA 1
ATOM 1586 C C . SER A 1 200 ? -3.207 19.820 -1.567 1.00 90.38 200 SER A C 1
ATOM 1588 O O . SER A 1 200 ? -2.480 20.057 -2.534 1.00 90.38 200 SER A O 1
ATOM 1590 N N . HIS A 1 201 ? -4.034 18.779 -1.536 1.00 82.19 201 HIS A N 1
ATOM 1591 C CA . HIS A 1 201 ? -4.159 17.829 -2.632 1.00 82.19 201 HIS A CA 1
ATOM 1592 C C . HIS A 1 201 ? -5.041 18.403 -3.754 1.00 82.19 201 HIS A C 1
ATOM 1594 O O . HIS A 1 201 ? -6.163 18.844 -3.531 1.00 82.19 201 HIS A O 1
ATOM 1600 N N . GLY A 1 202 ? -4.546 18.363 -4.992 1.00 71.38 202 GLY A N 1
ATOM 1601 C CA . GLY A 1 202 ? -5.117 19.086 -6.139 1.00 71.38 202 GLY A CA 1
ATOM 1602 C C . GLY A 1 202 ? -6.267 18.393 -6.886 1.00 71.38 202 GLY A C 1
ATOM 1603 O O . GLY A 1 202 ? -6.481 18.702 -8.055 1.00 71.38 202 GLY A O 1
ATOM 1604 N N . GLY A 1 203 ? -6.975 17.432 -6.281 1.00 81.31 203 GLY A N 1
ATOM 1605 C CA . GLY A 1 203 ? -8.070 16.706 -6.940 1.00 81.31 203 GLY A CA 1
ATOM 1606 C C . GLY A 1 203 ? -8.449 15.357 -6.313 1.00 81.31 203 GLY A C 1
ATOM 1607 O O . GLY A 1 203 ? -7.698 14.774 -5.540 1.00 81.31 203 GLY A O 1
ATOM 1608 N N . GLY A 1 204 ? -9.629 14.845 -6.668 1.00 89.31 204 GLY A N 1
ATOM 1609 C CA . GLY A 1 204 ? -10.200 13.623 -6.086 1.00 89.31 204 GLY A CA 1
ATOM 1610 C C . GLY A 1 204 ? -11.438 13.890 -5.237 1.00 89.31 204 GLY A C 1
ATOM 1611 O O . GLY A 1 204 ? -11.879 15.032 -5.113 1.00 89.31 204 GLY A O 1
ATOM 1612 N N . THR A 1 205 ? -11.994 12.824 -4.671 1.00 93.62 205 THR A N 1
ATOM 1613 C CA . THR A 1 205 ? -13.109 12.887 -3.721 1.00 93.62 205 THR A CA 1
ATOM 1614 C C . THR A 1 205 ? -12.578 12.588 -2.332 1.00 93.62 205 THR A C 1
ATOM 1616 O O . THR A 1 205 ? -11.983 11.536 -2.119 1.00 93.62 205 THR A O 1
ATOM 1619 N N . PHE A 1 206 ? -12.798 13.505 -1.395 1.00 95.19 206 PHE A N 1
ATOM 1620 C CA . PHE A 1 206 ? -12.336 13.392 -0.016 1.00 95.19 206 PHE A CA 1
ATOM 1621 C C . PHE A 1 206 ? -13.541 13.207 0.899 1.00 95.19 206 PHE A C 1
ATOM 1623 O O . PHE A 1 206 ? -14.527 13.935 0.801 1.00 95.19 206 PHE A O 1
ATOM 1630 N N . THR A 1 207 ? -13.475 12.233 1.795 1.00 96.94 207 THR A N 1
ATOM 1631 C CA . THR A 1 207 ? -14.513 11.973 2.795 1.00 96.94 207 THR A CA 1
ATOM 1632 C C . THR A 1 207 ? -13.831 11.692 4.124 1.00 96.94 207 THR A C 1
ATOM 1634 O O . THR A 1 207 ? -12.905 10.883 4.178 1.00 96.94 207 THR A O 1
ATOM 1637 N N . ASN A 1 208 ? -14.232 12.413 5.176 1.00 97.00 208 ASN A N 1
ATOM 1638 C CA . ASN A 1 208 ? -13.617 12.350 6.511 1.00 97.00 208 ASN A CA 1
ATOM 1639 C C . ASN A 1 208 ? -12.078 12.398 6.467 1.00 97.00 208 ASN A C 1
ATOM 1641 O O . ASN A 1 208 ? -11.408 11.660 7.171 1.00 97.00 208 ASN A O 1
ATOM 1645 N N . SER A 1 209 ? -11.510 13.196 5.562 1.00 97.44 209 SER A N 1
ATOM 1646 C CA . SER A 1 209 ? -10.062 13.303 5.368 1.00 97.44 209 SER A CA 1
ATOM 1647 C C . SER A 1 209 ? -9.589 14.686 5.786 1.00 97.44 209 SER A C 1
ATOM 1649 O O . SER A 1 209 ? -10.310 15.666 5.596 1.00 97.44 209 SER A O 1
ATOM 1651 N N . LEU A 1 210 ? -8.381 14.766 6.335 1.00 97.06 210 LEU A N 1
ATOM 1652 C CA . LEU A 1 210 ? -7.833 15.984 6.917 1.00 97.06 210 LEU A CA 1
ATOM 1653 C C . LEU A 1 210 ? -6.560 16.424 6.202 1.00 97.06 210 LEU A C 1
ATOM 1655 O O . LEU A 1 210 ? -5.697 15.616 5.856 1.00 97.06 210 LEU A O 1
ATOM 1659 N N . GLN A 1 211 ? -6.434 17.738 6.038 1.00 96.38 211 GLN A N 1
ATOM 1660 C CA . GLN A 1 211 ? -5.181 18.385 5.680 1.00 96.38 211 GLN A CA 1
ATOM 1661 C C . GLN A 1 211 ? -4.598 19.038 6.936 1.00 96.38 211 GLN A C 1
ATOM 1663 O O . GLN A 1 211 ? -5.200 19.962 7.481 1.00 96.38 211 GLN A O 1
ATOM 1668 N N . ARG A 1 212 ? -3.436 18.570 7.395 1.00 95.19 212 ARG A N 1
ATOM 1669 C CA . ARG A 1 212 ? -2.766 19.068 8.606 1.00 95.19 212 ARG A CA 1
ATOM 1670 C C . ARG A 1 212 ? -1.294 18.679 8.642 1.00 95.19 212 ARG A C 1
ATOM 1672 O O . ARG A 1 212 ? -0.867 17.773 7.938 1.00 95.19 212 ARG A O 1
ATOM 1679 N N . THR A 1 213 ? -0.518 19.320 9.510 1.00 96.00 213 THR A N 1
ATOM 1680 C CA . THR A 1 213 ? 0.857 18.890 9.791 1.00 96.00 213 THR A CA 1
ATOM 1681 C C . THR A 1 213 ? 0.863 17.467 10.354 1.00 96.00 213 THR A C 1
ATOM 1683 O O . THR A 1 213 ? 0.168 17.196 11.337 1.00 96.00 213 THR A O 1
ATOM 1686 N N . ILE A 1 214 ? 1.663 16.584 9.743 1.00 97.94 214 ILE A N 1
ATOM 1687 C CA . ILE A 1 214 ? 1.796 15.182 10.158 1.00 97.94 214 ILE A CA 1
ATOM 1688 C C . ILE A 1 214 ? 2.969 15.013 11.125 1.00 97.94 214 ILE A C 1
ATOM 1690 O O . ILE A 1 214 ? 4.131 15.243 10.762 1.00 97.94 214 ILE A O 1
ATOM 1694 N N . THR A 1 215 ? 2.676 14.534 12.331 1.00 95.75 215 THR A N 1
ATOM 1695 C CA . THR A 1 215 ? 3.674 14.252 13.377 1.00 95.75 215 THR A CA 1
ATOM 1696 C C . THR A 1 215 ? 3.943 12.753 13.524 1.00 95.75 215 THR A C 1
ATOM 1698 O O . THR A 1 215 ? 3.343 11.939 12.829 1.00 95.75 215 THR A O 1
ATOM 1701 N N . GLU A 1 216 ? 4.879 12.371 14.393 1.00 91.62 216 GLU A N 1
ATOM 1702 C CA . GLU A 1 216 ? 5.124 10.958 14.729 1.00 91.62 216 GLU A CA 1
ATOM 1703 C C . GLU A 1 216 ? 3.943 10.301 15.463 1.00 91.62 216 GLU A C 1
ATOM 1705 O O . GLU A 1 216 ? 3.696 9.109 15.296 1.00 91.62 216 GLU A O 1
ATOM 1710 N N . ASN A 1 217 ? 3.168 11.093 16.209 1.00 93.19 217 ASN A N 1
ATOM 1711 C CA . ASN A 1 217 ? 2.009 10.622 16.963 1.00 93.19 217 ASN A CA 1
ATOM 1712 C C . ASN A 1 217 ? 0.830 10.230 16.065 1.00 93.19 217 ASN A C 1
ATOM 1714 O O . ASN A 1 217 ? 0.007 9.409 16.455 1.00 93.19 217 ASN A O 1
ATOM 1718 N N . ASP A 1 218 ? 0.764 10.761 14.843 1.00 96.44 218 ASP A N 1
ATOM 1719 C CA . ASP A 1 218 ? -0.342 10.520 13.908 1.00 96.44 218 ASP A CA 1
ATOM 1720 C C . ASP A 1 218 ? -0.411 9.049 13.436 1.00 96.44 218 ASP A C 1
ATOM 1722 O O . ASP A 1 218 ? -1.390 8.643 12.816 1.00 96.44 218 ASP A O 1
ATOM 1726 N N . SER A 1 219 ? 0.615 8.240 13.729 1.00 94.44 219 SER A N 1
ATOM 1727 C CA . SER A 1 219 ? 0.658 6.797 13.455 1.00 94.44 219 SER A CA 1
ATOM 1728 C C . SER A 1 219 ? 0.726 5.915 14.705 1.00 94.44 219 SER A C 1
ATOM 1730 O O . SER A 1 219 ? 0.961 4.716 14.582 1.00 94.44 219 SER A O 1
ATOM 1732 N N . VAL A 1 220 ? 0.565 6.483 15.903 1.00 89.56 220 VAL A N 1
ATOM 1733 C CA . VAL A 1 220 ? 0.694 5.759 17.175 1.00 89.56 220 VAL A CA 1
ATOM 1734 C C . VAL A 1 220 ? -0.614 5.866 17.946 1.00 89.56 220 VAL A C 1
ATOM 1736 O O . VAL A 1 220 ? -0.914 6.906 18.518 1.00 89.56 220 VAL A O 1
ATOM 1739 N N . LEU A 1 221 ? -1.381 4.772 18.007 1.00 87.00 221 LEU A N 1
ATOM 1740 C CA . LEU A 1 221 ? -2.719 4.747 18.619 1.00 87.00 221 LEU A CA 1
ATOM 1741 C C . LEU A 1 221 ? -2.756 5.350 20.038 1.00 87.00 221 LEU A C 1
ATOM 1743 O O . LEU A 1 221 ? -3.633 6.144 20.353 1.00 87.00 221 LEU A O 1
ATOM 1747 N N . LYS A 1 222 ? -1.767 5.031 20.885 1.00 84.38 222 LYS A N 1
ATOM 1748 C CA . LYS A 1 222 ? -1.709 5.496 22.285 1.00 84.38 222 LYS A CA 1
ATOM 1749 C C . LYS A 1 222 ? -1.555 7.015 22.428 1.00 84.38 222 LYS A C 1
ATOM 1751 O O . LYS A 1 222 ? -1.956 7.570 23.447 1.00 84.38 222 LYS A O 1
ATOM 1756 N N . SER A 1 223 ? -0.928 7.669 21.456 1.00 86.88 223 SER A N 1
ATOM 1757 C CA . SER A 1 223 ? -0.691 9.116 21.455 1.00 86.88 223 SER A CA 1
ATOM 1758 C C . SER A 1 223 ? -1.417 9.814 20.310 1.00 86.88 223 SER A C 1
ATOM 1760 O O . SER A 1 223 ? -1.061 10.942 19.964 1.00 86.88 223 SER A O 1
ATOM 1762 N N . LEU A 1 224 ? -2.431 9.161 19.731 1.00 88.94 224 LEU A N 1
ATOM 1763 C CA . LEU A 1 224 ? -3.110 9.664 18.552 1.00 88.94 224 LEU A CA 1
ATOM 1764 C C . LEU A 1 224 ? -3.768 11.024 18.864 1.00 88.94 224 LEU A C 1
ATOM 1766 O O . LEU A 1 224 ? -4.408 11.184 19.905 1.00 88.94 224 LEU A O 1
ATOM 1770 N N . PRO A 1 225 ? -3.603 12.036 17.999 1.00 91.06 225 PRO A N 1
ATOM 1771 C CA . PRO A 1 225 ? -4.268 13.320 18.167 1.00 91.06 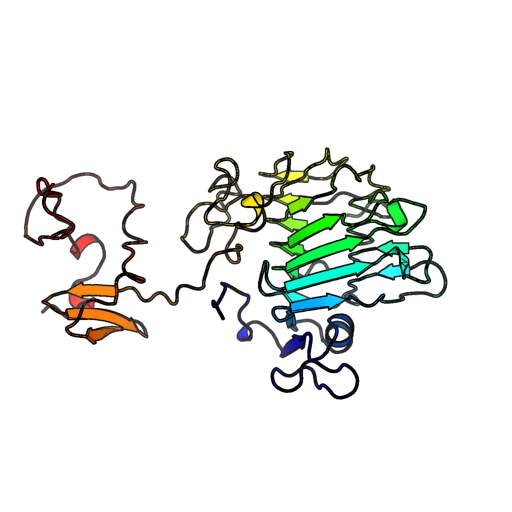225 PRO A CA 1
ATOM 1772 C C . PRO A 1 225 ? -5.797 13.199 18.210 1.00 91.06 225 PRO A C 1
ATOM 1774 O O . PRO A 1 225 ? -6.391 12.435 17.454 1.00 91.06 225 PRO A O 1
ATOM 1777 N N . VAL A 1 226 ? -6.440 14.011 19.051 1.00 90.81 226 VAL A N 1
ATOM 1778 C CA . VAL A 1 226 ? -7.897 13.975 19.289 1.00 90.81 226 VAL A CA 1
ATOM 1779 C C . VAL A 1 226 ? -8.746 14.233 18.044 1.00 90.81 226 VAL A C 1
ATOM 1781 O O . VAL A 1 226 ? -9.874 13.771 17.963 1.00 90.81 226 VAL A O 1
ATOM 1784 N N . ASP A 1 227 ? -8.221 14.960 17.062 1.00 92.12 227 ASP A N 1
ATOM 1785 C CA . ASP A 1 227 ? -8.887 15.208 15.784 1.00 92.12 227 ASP A CA 1
ATOM 1786 C C . ASP A 1 227 ? -8.823 14.004 14.831 1.00 92.12 227 ASP A C 1
ATOM 1788 O O . ASP A 1 227 ? -9.534 13.990 13.826 1.00 92.12 227 ASP A O 1
ATOM 1792 N N . LEU A 1 228 ? -8.010 12.990 15.145 1.00 95.00 228 LEU A N 1
ATOM 1793 C CA . LEU A 1 228 ? -7.935 11.714 14.430 1.00 95.00 228 LEU A CA 1
ATOM 1794 C C . LEU A 1 228 ? -8.669 10.578 15.154 1.00 95.00 228 LEU A C 1
ATOM 1796 O O . LEU A 1 228 ? -8.991 9.587 14.502 1.00 95.00 228 LEU A O 1
ATOM 1800 N N . ILE A 1 229 ? -8.928 10.708 16.460 1.00 92.00 229 ILE A N 1
ATOM 1801 C CA . ILE A 1 229 ? -9.595 9.677 17.266 1.00 92.00 229 ILE A CA 1
ATOM 1802 C C . ILE A 1 229 ? -11.107 9.699 17.017 1.00 92.00 229 ILE A C 1
ATOM 1804 O O . ILE A 1 229 ? -11.734 10.737 17.200 1.00 92.00 229 ILE A O 1
ATOM 1808 N N . ASP A 1 230 ? -11.695 8.570 16.617 1.00 90.69 230 ASP A N 1
ATOM 1809 C CA . ASP A 1 230 ? -13.139 8.375 16.401 1.00 90.69 230 ASP A CA 1
ATOM 1810 C C . ASP A 1 230 ? -13.817 9.406 15.464 1.00 90.69 230 ASP A C 1
ATOM 1812 O O . ASP A 1 230 ? -15.036 9.621 15.485 1.00 90.69 230 ASP A O 1
ATOM 1816 N N . THR A 1 231 ? -13.043 10.073 14.607 1.00 91.94 231 THR A N 1
ATOM 1817 C CA . THR A 1 231 ? -13.517 11.155 13.724 1.00 91.94 231 THR A CA 1
ATOM 1818 C C . THR A 1 231 ? -13.685 10.729 12.264 1.00 91.94 231 THR A C 1
ATOM 1820 O O . THR A 1 231 ? -14.182 11.513 11.451 1.00 91.94 231 THR A O 1
ATOM 1823 N N . GLY A 1 232 ? -13.328 9.489 11.915 1.00 94.62 232 GLY A N 1
ATOM 1824 C CA . GLY A 1 232 ? -13.388 8.930 10.561 1.00 94.62 232 GLY A CA 1
ATOM 1825 C C . GLY A 1 232 ? -14.805 8.567 10.110 1.00 94.62 232 GLY A C 1
ATOM 1826 O O . GLY A 1 232 ? -15.786 9.178 10.514 1.00 94.62 232 GLY A O 1
ATOM 1827 N N . SER A 1 233 ? -14.981 7.594 9.227 1.00 95.44 233 SER A N 1
ATOM 1828 C CA . SER A 1 233 ? -16.312 7.168 8.784 1.00 95.44 233 SER A CA 1
ATOM 1829 C C . SER A 1 233 ? -17.109 6.499 9.909 1.00 95.44 233 SER A C 1
ATOM 1831 O O . SER A 1 233 ? -16.613 5.545 10.493 1.00 95.44 233 SER A O 1
ATOM 1833 N N . PRO A 1 234 ? -18.372 6.889 10.172 1.00 89.12 234 PRO A N 1
ATOM 1834 C CA . PRO A 1 234 ? -19.225 6.185 11.136 1.00 89.12 234 PRO A CA 1
ATOM 1835 C C . PRO A 1 234 ? -19.631 4.776 10.675 1.00 89.12 234 PRO A C 1
ATOM 1837 O O . PRO A 1 234 ? -20.139 3.991 11.465 1.00 89.12 234 PRO A O 1
ATOM 1840 N N . THR A 1 235 ? -19.438 4.449 9.394 1.00 90.31 235 THR A N 1
ATOM 1841 C CA . THR A 1 235 ? -19.750 3.127 8.826 1.00 90.31 235 THR A CA 1
ATOM 1842 C C . THR A 1 235 ? -18.559 2.170 8.832 1.00 90.31 235 THR A C 1
ATOM 1844 O O . THR A 1 235 ? -18.678 1.047 8.350 1.00 90.31 235 THR A O 1
ATOM 1847 N N . ILE A 1 236 ? -17.393 2.631 9.285 1.00 87.62 236 ILE A N 1
ATOM 1848 C CA . ILE A 1 236 ? -16.199 1.813 9.471 1.00 87.62 236 ILE A CA 1
ATOM 1849 C C . ILE A 1 236 ? -15.940 1.808 10.971 1.00 87.62 236 ILE A C 1
ATOM 1851 O O . ILE A 1 236 ? -15.931 2.869 11.588 1.00 87.62 236 ILE A O 1
ATOM 1855 N N . LEU A 1 237 ? -15.754 0.623 11.540 1.00 83.31 237 LEU A N 1
ATOM 1856 C CA . LEU A 1 237 ? -15.468 0.470 12.960 1.00 83.31 237 LEU A CA 1
ATOM 1857 C C . LEU A 1 237 ? -14.009 0.080 13.167 1.00 83.31 237 LEU A C 1
ATOM 1859 O O . LEU A 1 237 ? -13.434 -0.648 12.348 1.00 83.31 237 LEU A O 1
ATOM 1863 N N . ASP A 1 238 ? -13.441 0.579 14.255 1.00 82.81 238 ASP A N 1
ATOM 1864 C CA . ASP A 1 238 ? -12.174 0.103 14.795 1.00 82.81 238 ASP A CA 1
ATOM 1865 C C . ASP A 1 238 ? -12.372 -1.262 15.490 1.00 82.81 238 ASP A C 1
ATOM 1867 O O . ASP A 1 238 ? -13.511 -1.692 15.708 1.00 82.81 238 ASP A O 1
ATOM 1871 N N . PRO A 1 239 ? -11.296 -2.011 15.803 1.00 81.62 239 PRO A N 1
ATOM 1872 C CA . PRO A 1 239 ? -11.406 -3.337 16.423 1.00 81.62 239 PRO A CA 1
ATOM 1873 C C . PRO A 1 239 ? -12.100 -3.363 17.796 1.00 81.62 239 PRO A C 1
ATOM 1875 O O . PRO A 1 239 ? -12.551 -4.421 18.234 1.00 81.62 239 PRO A O 1
ATOM 1878 N N . ASP A 1 240 ? -12.194 -2.222 18.474 1.00 77.62 240 ASP A N 1
ATOM 1879 C CA . ASP A 1 240 ? -12.933 -2.013 19.726 1.00 77.62 240 ASP A CA 1
ATOM 1880 C C . ASP A 1 240 ? -14.406 -1.603 19.506 1.00 77.62 240 ASP A C 1
ATOM 1882 O O . ASP A 1 240 ? -15.130 -1.334 20.464 1.00 77.62 240 ASP A O 1
ATOM 1886 N N . ASN A 1 241 ? -14.874 -1.629 18.254 1.00 78.75 241 ASN A N 1
ATOM 1887 C CA . ASN A 1 241 ? -16.204 -1.222 17.801 1.00 78.75 241 ASN A CA 1
ATOM 1888 C C . ASN A 1 241 ? -16.519 0.272 17.945 1.00 78.75 241 ASN A C 1
ATOM 1890 O O . ASN A 1 241 ? -17.681 0.656 17.761 1.00 78.75 241 ASN A O 1
ATOM 1894 N N . THR A 1 242 ? -15.536 1.128 18.231 1.00 82.94 242 THR A N 1
ATOM 1895 C CA . THR A 1 242 ? -15.749 2.570 18.104 1.00 82.94 242 THR A CA 1
ATOM 1896 C C . THR A 1 242 ? -15.788 2.969 16.630 1.00 82.94 242 THR A C 1
ATOM 1898 O O . THR A 1 242 ? -15.495 2.192 15.712 1.00 82.94 242 THR A O 1
ATOM 1901 N N . ARG A 1 243 ? -16.230 4.203 16.381 1.00 87.88 243 ARG A N 1
ATOM 1902 C CA . ARG A 1 243 ? -16.168 4.806 15.049 1.00 87.88 243 ARG A CA 1
ATOM 1903 C C . ARG A 1 243 ? -14.710 4.854 14.602 1.00 87.88 243 ARG A C 1
ATOM 1905 O O . ARG A 1 243 ? -13.863 5.224 15.387 1.00 87.88 243 ARG A O 1
ATOM 1912 N N . SER A 1 244 ? -14.430 4.584 13.328 1.00 90.31 244 SER A N 1
ATOM 1913 C CA . SER A 1 244 ? -13.040 4.533 12.873 1.00 90.31 244 SER A CA 1
ATOM 1914 C C . SER A 1 244 ? -12.263 5.819 13.146 1.00 90.31 244 SER A C 1
ATOM 1916 O O . SER A 1 244 ? -12.765 6.905 12.830 1.00 90.31 244 SER A O 1
ATOM 1918 N N . ASN A 1 245 ? -11.008 5.685 13.560 1.00 93.00 245 ASN A N 1
ATOM 1919 C CA . ASN A 1 245 ? -10.030 6.768 13.501 1.00 93.00 245 ASN A CA 1
ATOM 1920 C C . ASN A 1 245 ? -9.760 7.233 12.050 1.00 93.00 245 ASN A C 1
ATOM 1922 O O . ASN A 1 245 ? -9.968 6.500 11.076 1.00 93.00 245 ASN A O 1
ATOM 1926 N N . ILE A 1 246 ? -9.254 8.459 11.891 1.00 97.69 246 ILE A N 1
ATOM 1927 C CA . ILE A 1 246 ? -8.667 8.956 10.635 1.00 97.69 246 ILE A CA 1
ATOM 1928 C C . ILE A 1 246 ? -7.177 8.579 10.597 1.00 97.69 246 ILE A C 1
ATOM 1930 O O . ILE A 1 246 ? -6.462 8.706 11.587 1.00 97.69 246 ILE A O 1
ATOM 1934 N N . GLY A 1 247 ? -6.677 8.163 9.433 1.00 97.81 247 GLY A N 1
ATOM 1935 C CA . GLY A 1 247 ? -5.290 7.739 9.244 1.00 97.81 247 GLY A CA 1
ATOM 1936 C C . GLY A 1 247 ? -5.071 6.261 9.569 1.00 97.81 247 GLY A C 1
ATOM 1937 O O . GLY A 1 247 ? -6.016 5.481 9.628 1.00 97.81 247 GLY A O 1
ATOM 1938 N N . VAL A 1 248 ? -3.809 5.861 9.739 1.00 97.25 248 VAL A N 1
ATOM 1939 C CA . VAL A 1 248 ? -3.407 4.438 9.774 1.00 97.25 248 VAL A CA 1
ATOM 1940 C C . VAL A 1 248 ? -3.938 3.649 10.967 1.00 97.25 248 VAL A C 1
ATOM 1942 O O . VAL A 1 248 ? -4.042 2.427 10.889 1.00 97.25 248 VAL A O 1
ATOM 1945 N N . CYS A 1 249 ? -4.314 4.333 12.045 1.00 94.06 249 CYS A N 1
ATOM 1946 C CA . CYS A 1 249 ? -4.934 3.731 13.222 1.00 94.06 249 CYS A CA 1
ATOM 1947 C C . CYS A 1 249 ? -6.431 3.440 13.029 1.00 94.06 249 CYS A C 1
ATOM 1949 O O . CYS A 1 249 ? -7.067 2.982 13.965 1.00 94.06 249 CYS A O 1
ATOM 1951 N N . GLY A 1 250 ? -7.010 3.725 11.860 1.00 92.31 250 GLY A N 1
ATOM 1952 C CA . GLY A 1 250 ? -8.431 3.521 11.599 1.00 92.31 250 GLY A CA 1
ATOM 1953 C C . GLY A 1 250 ? -8.785 2.160 11.000 1.00 92.31 250 GLY A C 1
ATOM 1954 O O . GLY A 1 250 ? -8.022 1.531 10.256 1.00 92.31 250 GLY A O 1
ATOM 1955 N N . GLY A 1 251 ? -10.039 1.781 11.210 1.00 90.06 251 GLY A N 1
ATOM 1956 C CA . GLY A 1 251 ? -10.713 0.616 10.666 1.00 90.06 251 GLY A CA 1
ATOM 1957 C C . GLY A 1 251 ? -10.307 -0.715 11.299 1.00 90.06 251 GLY A C 1
ATOM 1958 O O . GLY A 1 251 ? -9.434 -0.778 12.161 1.00 90.06 251 GLY A O 1
ATOM 1959 N N . PRO A 1 252 ? -10.874 -1.827 10.799 1.00 85.12 252 PRO A N 1
ATOM 1960 C CA . PRO A 1 252 ? -10.757 -3.149 11.425 1.00 85.12 252 PRO A CA 1
ATOM 1961 C C . PRO A 1 252 ? -9.330 -3.717 11.457 1.00 85.12 252 PRO A C 1
ATOM 1963 O O . PRO A 1 252 ? -9.086 -4.719 12.117 1.00 85.12 252 PRO A O 1
ATOM 1966 N N . TYR A 1 253 ? -8.391 -3.098 10.742 1.00 87.12 253 TYR A N 1
ATOM 1967 C CA . TYR A 1 253 ? -6.978 -3.481 10.707 1.00 87.12 253 TYR A CA 1
ATOM 1968 C C . TYR A 1 253 ? -6.070 -2.321 11.143 1.00 87.12 253 TYR A C 1
ATOM 1970 O O . TYR A 1 253 ? -4.935 -2.230 10.677 1.00 87.12 253 TYR A O 1
ATOM 1978 N N . GLY A 1 254 ? -6.585 -1.357 11.915 1.00 89.81 254 GLY A N 1
ATOM 1979 C CA . GLY A 1 254 ? -5.856 -0.156 12.323 1.00 89.81 254 GLY A CA 1
ATOM 1980 C C . GLY A 1 254 ? -4.533 -0.465 13.034 1.00 89.81 254 GLY A C 1
ATOM 1981 O O . GLY A 1 254 ? -4.385 -1.480 13.717 1.00 89.81 254 GLY A O 1
ATOM 1982 N N . TRP A 1 255 ? -3.548 0.413 12.865 1.00 92.06 255 TRP A N 1
ATOM 1983 C CA . TRP A 1 255 ? -2.250 0.304 13.534 1.00 92.06 255 TRP A CA 1
ATOM 1984 C C . TRP A 1 255 ? -2.380 0.449 15.049 1.00 92.06 255 TRP A C 1
ATOM 1986 O O . TRP A 1 255 ? -3.278 1.120 15.553 1.00 92.06 255 TRP A O 1
ATOM 1996 N N . GLY A 1 256 ? -1.469 -0.188 15.786 1.00 83.56 256 GLY A N 1
ATOM 1997 C CA . GLY A 1 256 ? -1.471 -0.184 17.251 1.00 83.56 256 GLY A CA 1
ATOM 1998 C C . GLY A 1 256 ? -2.561 -1.044 17.902 1.00 83.56 256 GLY A C 1
ATOM 1999 O O . GLY A 1 256 ? -2.438 -1.361 19.086 1.00 83.56 256 GLY A O 1
ATOM 2000 N N . PHE A 1 257 ? -3.572 -1.493 17.150 1.00 75.25 257 PHE A N 1
ATOM 2001 C CA . PHE A 1 257 ? -4.495 -2.513 17.628 1.00 75.25 257 PHE A CA 1
ATOM 2002 C C . PHE A 1 257 ? -3.808 -3.870 17.619 1.00 75.25 257 PHE A C 1
ATOM 2004 O O . PHE A 1 257 ? -3.533 -4.481 16.582 1.00 75.25 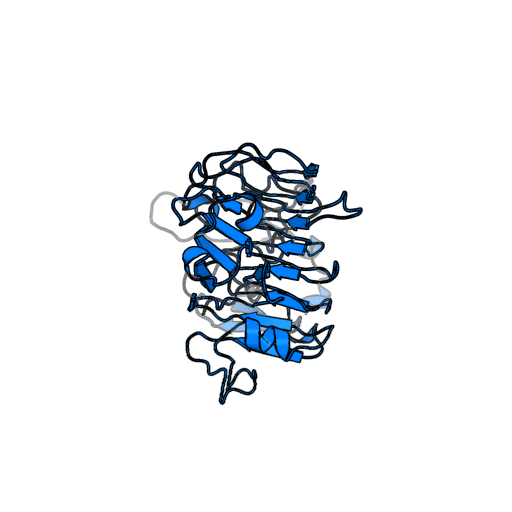257 PHE A O 1
ATOM 2011 N N . ILE A 1 258 ? -3.544 -4.356 18.819 1.00 61.31 258 ILE A N 1
ATOM 2012 C CA . ILE A 1 258 ? -3.174 -5.742 19.025 1.00 61.31 258 ILE A CA 1
ATOM 2013 C C . ILE A 1 258 ? -4.468 -6.536 18.834 1.00 61.31 258 ILE A C 1
ATOM 2015 O O . ILE A 1 258 ? -5.515 -6.143 19.349 1.00 61.31 258 ILE A O 1
ATOM 2019 N N . ALA A 1 259 ? -4.408 -7.644 18.097 1.00 51.47 259 ALA A N 1
ATOM 2020 C CA . ALA A 1 259 ? -5.330 -8.751 18.238 1.00 51.47 259 ALA A CA 1
ATOM 2021 C C . ALA A 1 259 ? -5.298 -9.152 19.707 1.00 51.47 259 ALA A C 1
ATOM 2023 O O . ALA A 1 259 ? -4.537 -10.016 20.153 1.00 51.47 259 ALA A O 1
ATOM 2024 N N . LEU A 1 260 ? -6.140 -8.472 20.473 1.00 43.00 260 LEU A N 1
ATOM 2025 C CA . LEU A 1 260 ? -6.729 -9.014 21.656 1.00 43.00 260 LEU A CA 1
ATOM 2026 C C . LEU A 1 260 ? -7.310 -10.331 21.144 1.00 43.00 260 LEU A C 1
ATOM 2028 O O . LEU A 1 260 ? -8.371 -10.372 20.528 1.00 43.00 260 LEU A O 1
ATOM 2032 N N . MET A 1 261 ? -6.592 -11.444 21.354 1.00 38.09 261 MET A N 1
ATOM 2033 C CA . MET A 1 261 ? -7.316 -12.656 21.692 1.00 38.09 261 MET A CA 1
ATOM 2034 C C . MET A 1 261 ? -8.279 -12.149 22.746 1.00 38.09 261 MET A C 1
ATOM 2036 O O . MET A 1 261 ? -7.791 -11.684 23.777 1.00 38.09 261 MET A O 1
ATOM 2040 N N . TYR A 1 262 ? -9.571 -12.098 22.426 1.00 39.97 262 TYR A N 1
ATOM 2041 C CA . TYR A 1 262 ? -10.627 -11.782 23.367 1.00 39.97 262 TYR A CA 1
ATOM 2042 C C . TYR A 1 262 ? -10.501 -12.804 24.491 1.00 39.97 262 TYR A C 1
ATOM 2044 O O . TYR A 1 262 ? -11.164 -13.832 24.522 1.00 39.97 262 TYR A O 1
ATOM 2052 N N . LYS A 1 263 ? -9.559 -12.577 25.398 1.00 40.41 263 LYS A N 1
ATOM 2053 C CA . LYS A 1 263 ? -9.525 -13.197 26.691 1.00 40.41 263 LYS A CA 1
ATOM 2054 C C . LYS A 1 263 ? -10.458 -12.299 27.475 1.00 40.41 263 LYS A C 1
ATOM 2056 O O . LYS A 1 263 ? -10.030 -11.423 28.212 1.00 40.41 263 LYS A O 1
ATOM 2061 N N . SER A 1 264 ? -11.747 -12.434 27.175 1.00 47.22 264 SER A N 1
ATOM 2062 C CA . SER A 1 264 ? -12.793 -11.967 28.059 1.00 47.22 264 SER A CA 1
ATOM 2063 C C . SER A 1 264 ? -12.521 -12.702 29.359 1.00 47.22 264 SER A C 1
ATOM 2065 O O . SER A 1 264 ? -12.688 -13.921 29.415 1.00 47.22 264 SER A O 1
ATOM 2067 N N . PHE A 1 265 ? -11.955 -11.994 30.329 1.00 51.94 265 PHE A N 1
ATOM 2068 C CA . PHE A 1 265 ? -11.804 -12.491 31.680 1.00 51.94 265 PHE A CA 1
ATOM 2069 C C . PHE A 1 265 ? -12.958 -11.924 32.497 1.00 51.94 265 PHE A C 1
ATOM 2071 O O . PHE A 1 265 ? -13.253 -10.733 32.408 1.00 51.94 265 PHE A O 1
ATOM 2078 N N . ILE A 1 266 ? -13.621 -12.766 33.277 1.00 55.00 266 ILE A N 1
ATOM 2079 C CA . ILE A 1 266 ? -14.581 -12.332 34.295 1.00 55.00 266 ILE A CA 1
ATOM 2080 C C . ILE A 1 266 ? -14.149 -12.928 35.631 1.00 55.00 266 ILE A C 1
ATOM 2082 O O . ILE A 1 266 ? -13.650 -14.049 35.666 1.00 55.00 266 ILE A O 1
ATOM 2086 N N . TYR A 1 267 ? -14.321 -12.186 36.722 1.00 51.97 267 TYR A N 1
ATOM 2087 C CA . TYR A 1 267 ? -14.155 -12.724 38.070 1.00 51.97 267 TYR A CA 1
ATOM 2088 C C . TYR A 1 267 ? -15.532 -13.130 38.596 1.00 51.97 267 TYR A C 1
ATOM 2090 O O . TYR A 1 267 ? -16.420 -12.283 38.720 1.00 51.97 267 TYR A O 1
ATOM 2098 N N . LEU A 1 268 ? -15.740 -14.421 38.849 1.00 51.09 268 LEU A N 1
ATOM 2099 C CA . LEU A 1 268 ? -17.025 -14.971 39.274 1.00 51.09 268 LEU A CA 1
ATOM 2100 C C . LEU A 1 268 ? -16.793 -16.038 40.347 1.00 51.09 268 LEU A C 1
ATOM 2102 O O . LEU A 1 268 ? -15.998 -16.948 40.156 1.00 51.09 268 LEU A O 1
ATOM 2106 N N . ASN A 1 269 ? -17.506 -15.938 41.472 1.00 58.00 269 ASN A N 1
ATOM 2107 C CA . ASN A 1 269 ? -17.480 -16.924 42.564 1.00 58.00 269 ASN A CA 1
ATOM 2108 C C . ASN A 1 269 ? -16.085 -17.255 43.129 1.00 58.00 269 ASN A C 1
ATOM 2110 O O . ASN A 1 269 ? -15.864 -18.361 43.608 1.00 58.00 269 ASN A O 1
ATOM 2114 N N . GLY A 1 270 ? -15.157 -16.296 43.116 1.00 56.91 270 GLY A N 1
ATOM 2115 C CA . GLY A 1 270 ? -13.803 -16.502 43.633 1.00 56.91 270 GLY A CA 1
ATOM 2116 C C . GLY A 1 270 ? -12.774 -16.902 42.576 1.00 56.91 270 GLY A C 1
ATOM 2117 O O . GLY A 1 270 ? -11.587 -16.887 42.883 1.00 56.91 270 GLY A O 1
ATOM 2118 N N . GLU A 1 271 ? -13.200 -17.180 41.341 1.00 56.06 271 GLU A N 1
ATOM 2119 C CA . GLU A 1 271 ? -12.338 -17.652 40.257 1.00 56.06 271 GLU A CA 1
ATOM 2120 C C . GLU A 1 271 ? -12.280 -16.658 39.093 1.00 56.06 271 GLU A C 1
ATOM 2122 O O . GLU A 1 271 ? -13.254 -15.967 38.772 1.00 56.06 271 GLU A O 1
ATOM 2127 N N . TYR A 1 272 ? -11.136 -16.619 38.410 1.00 60.53 272 TYR A N 1
ATOM 2128 C CA . TYR A 1 272 ? -11.021 -15.963 37.112 1.00 60.53 272 TYR A CA 1
ATOM 2129 C C . TYR A 1 272 ? -11.442 -16.936 36.015 1.00 60.53 272 TYR A C 1
ATOM 2131 O O . TYR A 1 272 ? -10.853 -18.005 35.865 1.00 60.53 272 TYR A O 1
ATOM 2139 N N . LEU A 1 273 ? -12.443 -16.550 35.227 1.00 61.19 273 LEU A N 1
ATOM 2140 C CA . LEU A 1 273 ? -12.944 -17.315 34.092 1.00 61.19 273 LEU A CA 1
ATOM 2141 C C . LEU A 1 273 ? -12.506 -16.656 32.792 1.00 61.19 273 LEU A C 1
ATOM 2143 O O . LEU A 1 273 ? -12.579 -15.438 32.655 1.00 61.19 273 LEU A O 1
ATOM 2147 N N . LYS A 1 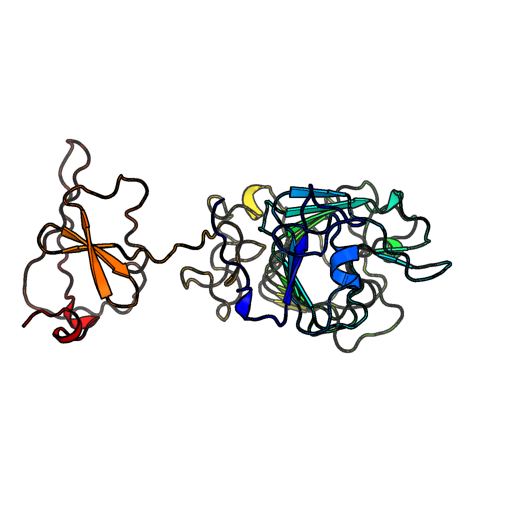274 ? -12.111 -17.461 31.813 1.00 61.94 274 LYS A N 1
ATOM 2148 C CA . LYS A 1 274 ? -11.761 -17.035 30.460 1.00 61.94 274 LYS A CA 1
ATOM 2149 C C . LYS A 1 274 ? -12.743 -17.636 29.461 1.00 61.94 274 LYS A C 1
ATOM 2151 O O . LYS A 1 274 ? -13.054 -18.822 29.541 1.00 61.94 274 LYS A O 1
ATOM 2156 N N . LEU A 1 275 ? -13.188 -16.846 28.487 1.00 48.75 275 LEU A N 1
ATOM 2157 C CA . LEU A 1 275 ? -13.984 -17.365 27.375 1.00 48.75 275 LEU A CA 1
ATOM 2158 C C . LEU A 1 275 ? -13.079 -18.080 26.352 1.00 48.75 275 LEU A C 1
ATOM 2160 O O . LEU A 1 275 ? -12.279 -17.445 25.661 1.00 48.75 275 LEU A O 1
ATOM 2164 N N . THR A 1 276 ? -13.220 -19.399 26.228 1.00 47.91 276 THR A N 1
ATOM 2165 C CA . THR A 1 276 ? -12.549 -20.235 25.220 1.00 47.91 276 THR A CA 1
ATOM 2166 C C . THR A 1 276 ? -13.611 -21.045 24.473 1.00 47.91 276 THR A C 1
ATOM 2168 O O . THR A 1 276 ? -14.424 -21.716 25.096 1.00 47.91 276 THR A O 1
ATOM 2171 N N . ASN A 1 277 ? -13.640 -21.008 23.134 1.00 45.47 277 ASN A N 1
ATOM 2172 C CA . ASN A 1 277 ? -14.589 -21.795 22.319 1.00 45.47 277 ASN A CA 1
ATOM 2173 C C . ASN A 1 277 ? -16.063 -21.675 22.772 1.00 45.47 277 ASN A C 1
ATOM 2175 O O . ASN A 1 277 ? -16.778 -22.675 22.847 1.00 45.47 277 ASN A O 1
ATOM 2179 N N . CYS A 1 278 ? -16.503 -20.455 23.103 1.00 43.72 278 CYS A N 1
ATOM 2180 C CA . CYS A 1 278 ? -17.847 -20.164 23.625 1.00 43.72 278 CYS A CA 1
ATOM 2181 C C . CYS A 1 278 ? -18.180 -20.829 24.978 1.00 43.72 278 CYS A C 1
ATOM 2183 O O . CYS A 1 278 ? -19.351 -20.940 25.329 1.00 43.72 278 CYS A O 1
ATOM 2185 N N . LYS A 1 279 ? -17.173 -21.256 25.746 1.00 46.81 279 LYS A N 1
ATOM 2186 C CA . LYS A 1 279 ? -17.314 -21.772 27.111 1.00 46.81 279 LYS A CA 1
ATOM 2187 C C . LYS A 1 279 ? -16.454 -20.967 28.074 1.00 46.81 279 LYS A C 1
ATOM 2189 O O . LYS A 1 279 ? -15.353 -20.544 27.727 1.00 46.81 279 LYS A O 1
ATOM 2194 N N . TRP A 1 280 ? -16.966 -20.756 29.279 1.00 58.16 280 TRP A N 1
ATOM 2195 C CA . TRP A 1 280 ? -16.199 -20.166 30.369 1.00 58.16 280 TRP A CA 1
ATOM 2196 C C . TRP A 1 280 ? -15.364 -21.253 31.043 1.00 58.16 280 TRP A C 1
ATOM 2198 O O . TRP A 1 280 ? -15.900 -22.269 31.479 1.00 58.16 280 TRP A O 1
ATOM 2208 N N . GLU A 1 281 ? -14.054 -21.041 31.098 1.00 67.25 281 GLU A N 1
ATOM 2209 C CA . GLU A 1 281 ? -13.081 -21.962 31.685 1.00 67.25 281 GLU A CA 1
ATOM 2210 C C . GLU A 1 281 ? -12.338 -21.258 32.824 1.00 67.25 281 GLU A C 1
ATOM 2212 O O . GLU A 1 281 ? -11.877 -20.129 32.651 1.00 67.25 281 GLU A O 1
ATOM 2217 N N . SER A 1 282 ? -12.213 -21.916 33.978 1.00 73.00 282 SER A N 1
ATOM 2218 C CA . SER A 1 282 ? -11.433 -21.410 35.114 1.00 73.00 282 SER A CA 1
ATOM 2219 C C . SER A 1 282 ? -9.942 -21.397 34.779 1.00 73.00 282 SER A C 1
ATOM 2221 O O . SER A 1 282 ? -9.438 -22.342 34.166 1.00 73.00 282 SER A O 1
ATOM 2223 N N . VAL A 1 283 ? -9.242 -20.311 35.117 1.00 63.69 283 VAL A N 1
ATOM 2224 C CA . VAL A 1 283 ? -7.846 -20.104 34.693 1.00 63.69 283 VAL A CA 1
ATOM 2225 C C . VAL A 1 283 ? -6.828 -19.863 35.813 1.00 63.69 283 VAL A C 1
ATOM 2227 O O . VAL A 1 283 ? -5.648 -20.025 35.511 1.00 63.69 283 VAL A O 1
ATOM 2230 N N . SER A 1 284 ? -7.224 -19.563 37.061 1.00 57.38 284 SER A N 1
ATOM 2231 C CA . SER A 1 284 ? -6.380 -19.658 38.283 1.00 57.38 284 SER A CA 1
ATOM 2232 C C . SER A 1 284 ? -7.055 -19.067 39.534 1.00 57.38 284 SER A C 1
ATOM 2234 O O . SER A 1 284 ? -7.945 -18.224 39.415 1.00 57.38 284 SER A O 1
ATOM 2236 N N . ASP A 1 285 ? -6.535 -19.434 40.717 1.00 49.50 285 ASP A N 1
ATOM 2237 C CA . ASP A 1 285 ? -6.855 -18.843 42.037 1.00 49.50 285 ASP A CA 1
ATOM 2238 C C . ASP A 1 285 ? -6.152 -17.492 42.295 1.00 49.50 285 ASP A C 1
ATOM 2240 O O . ASP A 1 285 ? -6.520 -16.741 43.198 1.00 49.50 285 ASP A O 1
ATOM 2244 N N . GLU A 1 286 ? -5.123 -17.169 41.509 1.00 43.72 286 GLU A N 1
ATOM 2245 C CA . GLU A 1 286 ? -4.383 -15.908 41.598 1.00 43.72 286 GLU A CA 1
ATOM 2246 C C . GLU A 1 286 ? -4.904 -14.901 40.557 1.00 43.72 286 GLU A C 1
ATOM 2248 O O . GLU A 1 286 ? -5.256 -15.312 39.442 1.00 43.72 286 GLU A O 1
ATOM 2253 N N . PRO A 1 287 ? -4.943 -13.590 40.878 1.00 43.31 287 PRO A N 1
ATOM 2254 C CA . PRO A 1 287 ? -5.252 -12.554 39.902 1.00 43.31 287 PRO A CA 1
ATOM 2255 C C . PRO A 1 287 ? -4.333 -12.674 38.683 1.00 43.31 287 PRO A C 1
ATOM 2257 O O . PRO A 1 287 ? -3.116 -12.808 38.852 1.00 43.31 287 PRO A O 1
ATOM 2260 N N . PRO A 1 288 ? -4.867 -12.589 37.447 1.00 41.59 288 PRO A N 1
ATOM 2261 C CA . PRO A 1 288 ? -4.027 -12.368 36.287 1.00 41.59 288 PRO A CA 1
ATOM 2262 C C . PRO A 1 288 ? -3.192 -11.128 36.592 1.00 41.59 288 PRO A C 1
ATOM 2264 O O . PRO A 1 288 ? -3.745 -10.088 36.951 1.00 41.59 288 PRO A O 1
ATOM 2267 N N . ASN A 1 289 ? -1.869 -11.265 36.518 1.00 35.78 289 ASN A N 1
ATOM 2268 C CA . ASN A 1 289 ? -0.938 -10.167 36.748 1.00 35.78 289 ASN A CA 1
ATOM 2269 C C . ASN A 1 289 ? -1.432 -8.882 36.053 1.00 35.78 289 ASN A C 1
ATOM 2271 O O . ASN A 1 289 ? -1.947 -8.947 34.937 1.00 35.78 289 ASN A O 1
ATOM 2275 N N . GLU A 1 290 ? -1.294 -7.734 36.731 1.00 31.41 290 GLU A N 1
ATOM 2276 C CA . GLU A 1 290 ? -1.892 -6.401 36.461 1.00 31.41 290 GLU A CA 1
ATOM 2277 C C . GLU A 1 290 ? -1.738 -5.828 35.030 1.00 31.41 290 GLU A C 1
ATOM 2279 O O . GLU A 1 290 ? -2.144 -4.710 34.736 1.00 31.41 290 GLU A O 1
ATOM 2284 N N . ILE A 1 291 ? -1.189 -6.592 34.094 1.00 31.08 291 ILE A N 1
ATOM 2285 C CA . ILE A 1 291 ? -1.022 -6.255 32.685 1.00 31.08 291 ILE A CA 1
ATOM 2286 C C . ILE A 1 291 ? -2.282 -6.586 31.849 1.00 31.08 291 ILE A C 1
ATOM 2288 O O . ILE A 1 291 ? -2.356 -6.172 30.694 1.00 31.08 291 ILE A O 1
ATOM 2292 N N . LEU A 1 292 ? -3.297 -7.288 32.381 1.00 31.45 292 LEU A N 1
ATOM 2293 C CA . LEU A 1 292 ? -4.396 -7.828 31.551 1.00 31.45 292 LEU A CA 1
ATOM 2294 C C . LEU A 1 292 ? -5.841 -7.630 32.039 1.00 31.45 292 LEU A C 1
ATOM 2296 O O . LEU A 1 292 ? -6.748 -8.180 31.413 1.00 31.45 292 LEU A O 1
ATOM 2300 N N . PHE A 1 293 ? -6.105 -6.822 33.069 1.00 31.47 293 PHE A N 1
ATOM 2301 C CA . PHE A 1 293 ? -7.488 -6.476 33.419 1.00 31.47 293 PHE A CA 1
ATOM 2302 C C . PHE A 1 293 ? -7.890 -5.144 32.780 1.00 31.47 293 PHE A C 1
ATOM 2304 O O . PHE A 1 293 ? -7.588 -4.068 33.288 1.00 31.47 293 PHE A O 1
ATOM 2311 N N . LYS A 1 294 ? -8.583 -5.217 31.644 1.00 34.09 294 LYS A N 1
ATOM 2312 C CA . LYS A 1 294 ? -9.393 -4.109 31.140 1.00 34.09 294 LYS A CA 1
ATOM 2313 C C . LYS A 1 294 ? -10.839 -4.568 31.057 1.00 34.09 294 LYS A C 1
ATOM 2315 O O . LYS A 1 294 ? -11.126 -5.575 30.417 1.00 34.09 294 LYS A O 1
ATOM 2320 N N . SER A 1 295 ? -11.746 -3.803 31.651 1.00 38.41 295 SER A N 1
ATOM 2321 C CA . SER A 1 295 ? -13.199 -3.926 31.478 1.00 38.41 295 SER A CA 1
ATOM 2322 C C . SER A 1 295 ? -13.674 -3.432 30.099 1.00 38.41 295 SER A C 1
ATOM 2324 O O . SER A 1 295 ? -14.802 -2.951 29.963 1.00 38.41 295 SER A O 1
ATOM 2326 N N . ASP A 1 296 ? -12.822 -3.531 29.073 1.00 36.62 296 ASP A N 1
ATOM 2327 C CA . ASP A 1 296 ? -13.109 -3.041 27.726 1.00 36.62 296 ASP A CA 1
ATOM 2328 C C . ASP A 1 296 ? -14.281 -3.852 27.149 1.00 36.62 296 ASP A C 1
ATOM 2330 O O . ASP A 1 296 ? -14.188 -5.063 26.936 1.00 36.62 296 ASP A O 1
ATOM 2334 N N . GLY A 1 297 ? -15.415 -3.171 26.957 1.00 38.59 297 GLY A N 1
ATOM 2335 C CA . GLY A 1 297 ? -16.687 -3.754 26.516 1.00 38.59 297 GLY A CA 1
ATOM 2336 C C . GLY A 1 297 ? -17.883 -3.488 27.439 1.00 38.59 297 GLY A C 1
ATOM 2337 O O . GLY A 1 297 ? -19.011 -3.788 27.051 1.00 38.59 297 GLY A O 1
ATOM 2338 N N . MET A 1 298 ? -17.684 -2.905 28.630 1.00 37.09 298 MET A N 1
ATOM 2339 C CA . MET A 1 298 ? -18.798 -2.475 29.499 1.00 37.09 298 MET A CA 1
ATOM 2340 C C . MET A 1 298 ? -19.101 -0.966 29.422 1.00 37.09 298 MET A C 1
ATOM 2342 O O . MET A 1 298 ? -20.234 -0.558 29.689 1.00 37.09 298 MET A O 1
ATOM 2346 N N . ASP A 1 299 ? -18.147 -0.152 28.964 1.00 38.19 299 ASP A N 1
ATOM 2347 C CA . ASP A 1 299 ? -18.245 1.312 28.943 1.00 38.19 299 ASP A CA 1
ATOM 2348 C C . ASP A 1 299 ? -18.652 1.837 27.556 1.00 38.19 299 ASP A C 1
ATOM 2350 O O . ASP A 1 299 ? -17.857 2.414 26.824 1.00 38.19 299 ASP A O 1
ATOM 2354 N N . GLY A 1 300 ? -19.905 1.606 27.152 1.00 30.66 300 GLY A N 1
ATOM 2355 C CA . GLY A 1 300 ? -20.373 2.073 25.834 1.00 30.66 300 GLY A CA 1
ATOM 2356 C C . GLY A 1 300 ? -21.878 2.057 25.573 1.00 30.66 300 GLY A C 1
ATOM 2357 O O . GLY A 1 300 ? -22.334 2.567 24.553 1.00 30.66 300 GLY A O 1
ATOM 2358 N N . HIS A 1 301 ? -22.706 1.531 26.477 1.00 33.31 301 HIS A N 1
ATOM 2359 C CA . HIS A 1 301 ? -24.151 1.556 26.260 1.00 33.31 301 HIS A CA 1
ATOM 2360 C C . HIS A 1 301 ? -24.785 2.843 26.801 1.00 33.31 301 HIS A C 1
ATOM 2362 O O . HIS A 1 301 ? -25.209 2.916 27.954 1.00 33.31 301 HIS A O 1
ATOM 2368 N N . HIS A 1 302 ? -25.002 3.817 25.914 1.00 32.09 302 HIS A N 1
ATOM 2369 C CA . HIS A 1 302 ? -25.866 4.992 26.128 1.00 32.09 302 HIS A CA 1
ATOM 2370 C C . HIS A 1 302 ? -27.369 4.645 26.324 1.00 32.09 302 HIS A C 1
ATOM 2372 O O . HIS A 1 302 ? -28.240 5.492 26.162 1.00 32.09 302 HIS A O 1
ATOM 2378 N N . LEU A 1 303 ? -27.697 3.396 26.681 1.00 29.20 303 LEU A N 1
ATOM 2379 C CA . LEU A 1 303 ? -29.052 2.866 26.900 1.00 29.20 303 LEU A CA 1
ATOM 2380 C C . LEU A 1 303 ? -29.265 2.385 28.347 1.00 29.20 303 LEU A C 1
ATOM 2382 O O . LEU A 1 303 ? -30.079 1.497 28.628 1.00 29.20 303 LEU A O 1
ATOM 2386 N N . LEU A 1 304 ? -28.555 2.986 29.302 1.00 30.56 304 LEU A N 1
ATOM 2387 C CA . LEU A 1 304 ? -28.857 2.854 30.728 1.00 30.56 304 LEU A CA 1
ATOM 2388 C C . LEU A 1 304 ? -30.057 3.736 31.104 1.00 30.56 304 LEU A C 1
ATOM 2390 O O . LEU A 1 304 ? -29.955 4.651 31.917 1.00 30.56 304 LEU A O 1
ATOM 2394 N N . ASN A 1 305 ? -31.228 3.432 30.537 1.00 27.47 305 ASN A N 1
ATOM 2395 C CA . ASN A 1 305 ? -32.472 3.863 31.159 1.00 27.47 305 ASN A CA 1
ATOM 2396 C C . ASN A 1 305 ? -32.666 3.064 32.453 1.00 27.47 305 ASN A C 1
ATOM 2398 O O . ASN A 1 305 ? -32.794 1.838 32.452 1.00 27.47 305 ASN A O 1
ATOM 2402 N N . ARG A 1 306 ? -32.609 3.819 33.554 1.00 34.72 306 ARG A N 1
ATOM 2403 C CA . ARG A 1 306 ? -32.879 3.427 34.938 1.00 34.72 306 ARG A CA 1
ATOM 2404 C C . ARG A 1 306 ? -34.211 2.694 35.027 1.00 34.72 306 ARG A C 1
ATOM 2406 O O . ARG A 1 306 ? -35.213 3.278 34.646 1.00 34.72 306 ARG A O 1
ATOM 2413 N N . LEU A 1 307 ? -34.227 1.504 35.623 1.00 25.67 307 LEU A N 1
ATOM 2414 C CA . LEU A 1 307 ? -35.358 0.986 36.395 1.00 25.67 307 LEU A CA 1
ATOM 2415 C C . LEU A 1 307 ? -34.857 -0.071 37.393 1.00 25.67 307 LEU A C 1
ATOM 2417 O O . LEU A 1 307 ? -33.808 -0.687 37.218 1.00 25.67 307 LEU A O 1
ATOM 2421 N N . SER A 1 308 ? -35.585 -0.152 38.496 1.00 31.47 308 SER A N 1
ATOM 2422 C CA . SER A 1 308 ? -35.189 -0.581 39.833 1.00 31.47 308 SER A CA 1
ATOM 2423 C C . SER A 1 308 ? -35.144 -2.099 40.081 1.00 31.47 308 SER A C 1
ATOM 2425 O O . SER A 1 308 ? -35.793 -2.878 39.391 1.00 31.47 308 SER A O 1
ATOM 2427 N N . THR A 1 309 ? -34.469 -2.432 41.195 1.00 27.77 309 THR A N 1
ATOM 2428 C CA . THR A 1 309 ? -34.573 -3.604 42.104 1.00 27.77 309 THR A CA 1
ATOM 2429 C C . THR A 1 309 ? -33.738 -4.886 41.865 1.00 27.77 309 THR A C 1
ATOM 2431 O O . THR A 1 309 ? -34.063 -5.682 40.995 1.00 27.77 309 THR A O 1
ATOM 2434 N N . VAL A 1 310 ? -32.776 -5.093 42.807 1.00 28.20 310 VAL A N 1
ATOM 2435 C CA . VAL A 1 310 ? -32.306 -6.359 43.461 1.00 28.20 310 VAL A CA 1
ATOM 2436 C C . VAL A 1 310 ? -31.414 -7.287 42.584 1.00 28.20 310 VAL A C 1
ATOM 2438 O O . VAL A 1 310 ? -31.778 -7.555 41.451 1.00 28.20 310 VAL A O 1
ATOM 2441 N N . ASN A 1 311 ? -30.229 -7.828 42.942 1.00 29.16 311 ASN A N 1
ATOM 2442 C CA . ASN A 1 311 ? -29.493 -8.140 44.190 1.00 29.16 311 ASN A CA 1
ATOM 2443 C C . ASN A 1 311 ? -27.952 -7.996 43.993 1.00 29.16 311 ASN A C 1
ATOM 2445 O O . ASN A 1 311 ? -27.481 -7.838 42.871 1.00 29.16 311 ASN A O 1
ATOM 2449 N N . ASP A 1 312 ? -27.202 -8.029 45.098 1.00 29.83 312 ASP A N 1
ATOM 2450 C CA . ASP A 1 312 ? -25.815 -7.564 45.298 1.00 29.83 312 ASP A CA 1
ATOM 2451 C C . ASP A 1 312 ? -24.678 -8.277 44.534 1.00 29.83 312 ASP A C 1
ATOM 2453 O O . ASP A 1 312 ? -24.521 -9.490 44.626 1.00 29.83 312 ASP A O 1
ATOM 2457 N N . VAL A 1 313 ? -23.798 -7.486 43.902 1.00 31.42 313 VAL A N 1
ATOM 2458 C CA . VAL A 1 313 ? -22.394 -7.838 43.608 1.00 31.42 313 VAL A CA 1
ATOM 2459 C C . VAL A 1 313 ? -21.540 -6.605 43.921 1.00 31.42 313 VAL A C 1
ATOM 2461 O O . VAL A 1 313 ? -21.836 -5.512 43.435 1.00 31.42 313 VAL A O 1
ATOM 2464 N N . VAL A 1 314 ? -20.520 -6.768 44.767 1.00 31.19 314 VAL A N 1
ATOM 2465 C CA . VAL A 1 314 ? -19.599 -5.702 45.198 1.00 31.19 314 VAL A CA 1
ATOM 2466 C C . VAL A 1 314 ? -18.294 -5.838 44.417 1.00 31.19 314 VAL A C 1
ATOM 2468 O O . VAL A 1 314 ? -17.672 -6.895 44.455 1.00 31.19 314 VAL A O 1
ATOM 2471 N N . MET A 1 315 ? -17.868 -4.775 43.734 1.00 30.05 315 MET A N 1
ATOM 2472 C CA . MET A 1 315 ? -16.513 -4.660 43.184 1.00 30.05 315 MET A CA 1
ATOM 2473 C C . MET A 1 315 ? -15.677 -3.822 44.154 1.00 30.05 315 MET A C 1
ATOM 2475 O O . MET A 1 315 ? -16.080 -2.713 44.507 1.00 30.05 315 MET A O 1
ATOM 2479 N N . ILE A 1 316 ? -14.550 -4.365 44.620 1.00 32.09 316 ILE A N 1
ATOM 2480 C CA . ILE A 1 316 ? -13.608 -3.672 45.508 1.00 32.09 316 ILE A CA 1
ATOM 2481 C C . ILE A 1 316 ? -12.400 -3.263 44.670 1.00 32.09 316 ILE A C 1
ATOM 2483 O O . ILE A 1 316 ? -11.723 -4.122 44.113 1.00 32.09 316 ILE A O 1
ATOM 2487 N N . ASP A 1 317 ? -12.123 -1.964 44.623 1.00 32.12 317 ASP A N 1
ATOM 2488 C CA . ASP A 1 317 ? -10.856 -1.429 44.135 1.00 32.12 317 ASP A CA 1
ATOM 2489 C C . ASP A 1 317 ? -9.879 -1.355 45.320 1.00 32.12 317 ASP A C 1
ATOM 2491 O O . ASP A 1 317 ? -10.203 -0.779 46.362 1.00 32.12 317 ASP A O 1
ATOM 2495 N N . ARG A 1 318 ? -8.710 -1.992 45.210 1.00 32.31 318 ARG A N 1
ATOM 2496 C CA . ARG A 1 318 ? -7.659 -1.949 46.237 1.00 32.31 318 ARG A CA 1
ATOM 2497 C C . ARG A 1 318 ? -6.420 -1.285 45.657 1.00 32.31 318 ARG A C 1
ATOM 2499 O O . ARG A 1 318 ? -5.458 -1.964 45.314 1.00 32.31 318 ARG A O 1
ATOM 2506 N N . VAL A 1 319 ? -6.400 0.047 45.658 1.00 31.55 319 VAL A N 1
ATOM 2507 C CA . VAL A 1 319 ? -5.146 0.797 45.522 1.00 31.55 319 VAL A CA 1
ATOM 2508 C C . VAL A 1 319 ? -5.054 1.915 46.572 1.00 31.55 319 VAL A C 1
ATOM 2510 O O . VAL A 1 319 ? -5.787 2.896 46.551 1.00 31.55 319 VAL A O 1
ATOM 2513 N N . SER A 1 320 ? -4.120 1.714 47.508 1.00 36.19 320 SER A N 1
ATOM 2514 C CA . SER A 1 320 ? -3.458 2.675 48.414 1.00 36.19 320 SER A CA 1
ATOM 2515 C C . SER A 1 320 ? -4.295 3.702 49.210 1.00 36.19 320 SER A C 1
ATOM 2517 O O . SER A 1 320 ? -4.571 4.807 48.758 1.00 36.19 320 SER A O 1
ATOM 2519 N N . SER A 1 321 ? -4.556 3.354 50.475 1.00 41.56 321 SER A N 1
ATOM 2520 C CA . SER A 1 321 ? -4.455 4.157 51.718 1.00 41.56 321 SER A CA 1
ATOM 2521 C C . SER A 1 321 ? -4.955 5.612 51.825 1.00 41.56 321 SER A C 1
ATOM 2523 O O . SER A 1 321 ? -4.659 6.241 52.841 1.00 41.56 321 SER A O 1
ATOM 2525 N N . VAL A 1 322 ? -5.739 6.172 50.900 1.00 37.75 322 VAL A N 1
ATOM 2526 C CA . VAL A 1 322 ? -6.385 7.481 51.125 1.00 37.75 322 VAL A CA 1
ATOM 2527 C C . VAL A 1 322 ? -7.823 7.485 50.599 1.00 37.75 322 VAL A C 1
ATOM 2529 O O . VAL A 1 322 ? -8.075 7.726 49.425 1.00 37.75 322 VAL A O 1
ATOM 2532 N N . SER A 1 323 ? -8.762 7.232 51.517 1.00 35.41 323 SER A N 1
ATOM 2533 C CA . SER A 1 323 ? -10.228 7.258 51.358 1.00 35.41 323 SER A CA 1
ATOM 2534 C C . SER A 1 323 ? -10.792 6.440 50.189 1.00 35.41 323 SER A C 1
ATOM 2536 O O . SER A 1 323 ? -10.869 6.910 49.055 1.00 35.41 323 SER A O 1
ATOM 2538 N N . ASP A 1 324 ? -11.275 5.243 50.518 1.00 31.45 324 ASP A N 1
ATOM 2539 C CA . ASP A 1 324 ? -12.045 4.368 49.639 1.00 31.45 324 ASP A CA 1
ATOM 2540 C C . ASP A 1 324 ? -13.214 5.129 48.991 1.00 31.45 324 ASP A C 1
ATOM 2542 O O . ASP A 1 324 ? -14.194 5.498 49.646 1.00 31.45 324 ASP A O 1
ATOM 2546 N N . LYS A 1 325 ? -13.140 5.364 47.679 1.00 29.97 325 LYS A N 1
ATOM 2547 C CA . LYS A 1 325 ? -14.315 5.764 46.901 1.00 29.97 325 LYS A CA 1
ATOM 2548 C C . LYS A 1 325 ? -15.077 4.502 46.509 1.00 29.97 325 LYS A C 1
ATOM 2550 O O . LYS A 1 325 ? -14.756 3.855 45.520 1.00 29.97 325 LYS A O 1
ATOM 2555 N N . LEU A 1 326 ? -16.109 4.169 47.285 1.00 31.42 326 LEU A N 1
ATOM 2556 C CA . LEU A 1 326 ? -17.106 3.165 46.906 1.00 31.42 326 LEU A CA 1
ATOM 2557 C C . LEU A 1 326 ? -17.816 3.593 45.609 1.00 31.42 326 LEU A C 1
ATOM 2559 O O . LEU A 1 326 ? -18.582 4.561 45.605 1.00 31.42 326 LEU A O 1
ATOM 2563 N N . PHE A 1 327 ? -17.642 2.838 44.525 1.00 30.97 327 PHE A N 1
ATOM 2564 C CA . PHE A 1 327 ? -18.540 2.916 43.372 1.00 30.97 327 PHE A CA 1
ATOM 2565 C C . PHE A 1 327 ? -19.836 2.155 43.691 1.00 30.97 327 PHE A C 1
ATOM 2567 O O . PHE A 1 327 ? -19.950 0.946 43.517 1.00 30.97 327 PHE A O 1
ATOM 2574 N N . ASN A 1 328 ? -20.832 2.882 44.196 1.00 29.19 328 ASN A N 1
ATOM 2575 C CA . ASN A 1 328 ? -22.134 2.354 44.613 1.00 29.19 328 ASN A CA 1
ATOM 2576 C C . ASN A 1 328 ? -23.113 2.138 43.438 1.00 29.19 328 ASN A C 1
ATOM 2578 O O . ASN A 1 328 ? -24.230 2.658 43.450 1.00 29.19 328 ASN A O 1
ATOM 2582 N N . THR A 1 329 ? -22.749 1.355 42.420 1.00 34.19 329 THR A N 1
ATOM 2583 C CA . THR A 1 329 ? -23.712 0.993 41.359 1.00 34.19 329 THR A CA 1
ATOM 2584 C C . THR A 1 329 ? -23.659 -0.483 40.982 1.00 34.19 329 THR A C 1
ATOM 2586 O O . THR A 1 329 ? -22.699 -0.963 40.392 1.00 34.19 329 THR A O 1
ATOM 2589 N N . LYS A 1 330 ? -24.749 -1.184 41.323 1.00 38.31 330 LYS A N 1
ATOM 2590 C CA . LYS A 1 330 ? -25.019 -2.608 41.067 1.00 38.31 330 LYS A CA 1
ATOM 2591 C C . LYS A 1 330 ? -25.391 -2.828 39.591 1.00 38.31 330 LYS A C 1
ATOM 2593 O O . LYS A 1 330 ? -26.203 -2.071 39.057 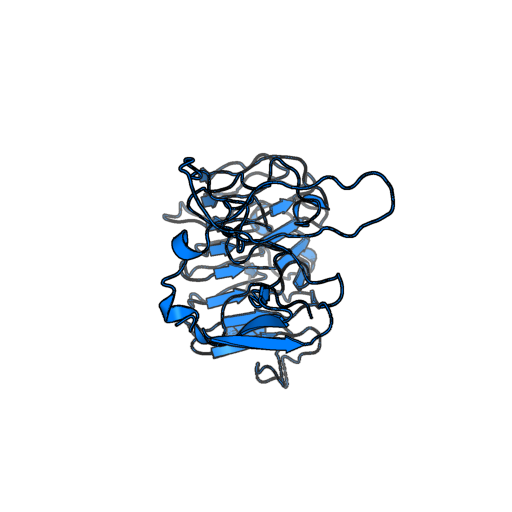1.00 38.31 330 LYS A O 1
ATOM 2598 N N . ILE A 1 331 ? -24.862 -3.875 38.950 1.00 35.56 331 ILE A N 1
ATOM 2599 C CA . ILE A 1 331 ? -25.146 -4.234 37.545 1.00 35.56 331 ILE A CA 1
ATOM 2600 C C . ILE A 1 331 ? -25.961 -5.535 37.490 1.00 35.56 331 ILE A C 1
ATOM 2602 O O . ILE A 1 331 ? -25.617 -6.520 38.135 1.00 35.56 331 ILE A O 1
ATOM 2606 N N . ASN A 1 332 ? -27.040 -5.554 36.699 1.00 41.38 332 ASN A N 1
ATOM 2607 C CA . ASN A 1 332 ? -27.887 -6.734 36.499 1.00 41.38 332 ASN A CA 1
ATOM 2608 C C . ASN A 1 332 ? -27.435 -7.541 35.267 1.00 41.38 332 ASN A C 1
ATOM 2610 O O . ASN A 1 332 ? -27.682 -7.138 34.129 1.00 41.38 332 ASN A O 1
ATOM 2614 N N . LEU A 1 333 ? -26.815 -8.702 35.496 1.00 36.72 333 LEU A N 1
ATOM 2615 C CA . LEU A 1 333 ? -26.289 -9.588 34.447 1.00 36.72 333 LEU A CA 1
ATOM 2616 C C . LEU A 1 333 ? -27.379 -10.313 33.630 1.00 36.72 333 LEU A C 1
ATOM 2618 O O . LEU A 1 333 ? -27.125 -10.694 32.490 1.00 36.72 333 LEU A O 1
ATOM 2622 N N . LYS A 1 334 ? -28.619 -10.422 34.139 1.00 35.06 334 LYS A N 1
ATOM 2623 C CA . LYS A 1 334 ? -29.760 -11.019 33.403 1.00 35.06 334 LYS A CA 1
ATOM 2624 C C . LYS A 1 334 ? -30.188 -10.200 32.183 1.00 35.06 334 LYS A C 1
ATOM 2626 O O . LYS A 1 334 ? -30.960 -10.677 31.361 1.00 35.06 334 LYS A O 1
ATOM 2631 N N . LYS A 1 335 ? -29.719 -8.951 32.085 1.00 33.50 335 LYS A N 1
ATOM 2632 C CA . LYS A 1 335 ? -29.981 -8.045 30.961 1.00 33.50 335 LYS A CA 1
ATOM 2633 C C . LYS A 1 335 ? -29.163 -8.403 29.712 1.00 33.50 335 LYS A C 1
ATOM 2635 O O . LYS A 1 335 ? -29.532 -7.990 28.620 1.00 33.50 335 LYS A O 1
ATOM 2640 N N . TYR A 1 336 ? -28.067 -9.144 29.883 1.00 34.50 336 TYR A N 1
ATOM 2641 C CA . TYR A 1 336 ? -27.070 -9.377 28.835 1.00 34.50 336 TYR A CA 1
ATOM 2642 C C . TYR A 1 336 ? -26.913 -10.856 28.463 1.00 34.50 336 TYR A C 1
ATOM 2644 O O . TYR A 1 336 ? -26.346 -11.153 27.418 1.00 34.50 336 TYR A O 1
ATOM 2652 N N . TYR A 1 337 ? -27.445 -11.771 29.282 1.00 35.81 337 TYR A N 1
ATOM 2653 C CA . TYR A 1 337 ? -27.321 -13.215 29.086 1.00 35.81 337 TYR A CA 1
ATOM 2654 C C . TYR A 1 337 ? -28.614 -13.940 29.479 1.00 35.81 337 TYR A C 1
ATOM 2656 O O . TYR A 1 337 ? -29.246 -13.594 30.483 1.00 35.81 337 TYR A O 1
ATOM 2664 N N . HIS A 1 338 ? -28.983 -14.990 28.736 1.00 32.88 338 HIS A N 1
ATOM 2665 C CA . HIS A 1 338 ? -29.922 -15.990 29.240 1.00 32.88 338 HIS A CA 1
ATOM 2666 C C . HIS A 1 338 ? -29.205 -16.794 30.336 1.00 32.88 338 HIS A C 1
ATOM 2668 O O . HIS A 1 338 ? -28.154 -17.374 30.101 1.00 32.88 338 HIS A O 1
ATOM 2674 N N . LEU A 1 339 ? -29.746 -16.815 31.560 1.00 36.03 339 LEU A N 1
ATOM 2675 C CA . LEU A 1 339 ? -29.105 -17.460 32.726 1.00 36.03 339 LEU A CA 1
ATOM 2676 C C . LEU A 1 339 ? -28.813 -18.954 32.533 1.00 36.03 339 LEU A C 1
ATOM 2678 O O . LEU A 1 339 ? -27.915 -19.496 33.172 1.00 36.03 339 LEU A O 1
ATOM 2682 N N . THR A 1 340 ? -29.556 -19.605 31.642 1.00 38.00 340 THR A N 1
ATOM 2683 C CA . THR A 1 340 ? -29.331 -20.991 31.225 1.00 38.00 340 THR A CA 1
ATOM 2684 C C . THR A 1 340 ? -27.985 -21.185 30.530 1.00 38.00 340 THR A C 1
ATOM 2686 O O . THR A 1 340 ? -27.400 -22.256 30.641 1.00 38.00 340 THR A O 1
ATOM 2689 N N . ASP A 1 341 ? -27.447 -20.142 29.896 1.00 35.69 341 ASP A N 1
ATOM 2690 C CA . ASP A 1 341 ? -26.154 -20.171 29.199 1.00 35.69 341 ASP A CA 1
ATOM 2691 C C . ASP A 1 341 ? -24.971 -19.993 30.168 1.00 35.69 341 ASP A C 1
ATOM 2693 O O . ASP A 1 341 ? -23.818 -20.216 29.804 1.00 35.69 341 ASP A O 1
ATOM 2697 N N . LEU A 1 342 ? -25.258 -19.615 31.421 1.00 36.78 342 LEU A N 1
ATOM 2698 C CA . LEU A 1 342 ? -24.289 -19.477 32.511 1.00 36.78 342 LEU A CA 1
ATOM 2699 C C . LEU A 1 342 ? -24.220 -20.725 33.405 1.00 36.78 342 LEU A C 1
ATOM 2701 O O . LEU A 1 342 ? -23.465 -20.729 34.373 1.00 36.78 342 LEU A O 1
ATOM 2705 N N . GLY A 1 343 ? -25.014 -21.767 33.126 1.00 34.47 343 GLY A N 1
ATOM 2706 C CA . GLY A 1 343 ? -25.068 -22.976 33.957 1.00 34.47 343 GLY A CA 1
ATOM 2707 C C . GLY A 1 343 ? -25.561 -22.732 35.389 1.00 34.47 343 GLY A C 1
ATOM 2708 O O . GLY A 1 343 ? -25.345 -23.569 36.257 1.00 34.47 343 GLY A O 1
ATOM 2709 N N . LEU A 1 344 ? -26.209 -21.591 35.647 1.00 33.34 344 LEU A N 1
ATOM 2710 C CA . LEU A 1 344 ? -26.766 -21.228 36.949 1.00 33.34 344 LEU A CA 1
ATOM 2711 C C . LEU A 1 344 ? -28.248 -21.627 37.003 1.00 33.34 344 LEU A C 1
ATOM 2713 O O . LEU A 1 344 ? -29.142 -20.779 36.926 1.00 33.34 344 LEU A O 1
ATOM 2717 N N . MET A 1 345 ? -28.480 -22.936 37.116 1.00 35.34 345 MET A N 1
ATOM 2718 C CA . MET A 1 345 ? -29.642 -23.540 37.776 1.00 35.34 345 MET A CA 1
ATOM 2719 C C . MET A 1 345 ? -29.192 -24.756 38.573 1.00 35.34 345 MET A C 1
ATOM 2721 O O . MET A 1 345 ? -28.425 -25.564 38.005 1.00 35.34 345 MET A O 1
#

Sequence (345 aa):
MPNYVLPNPKDFNKVWYVSPDGDDSTGDGSKMAPYNSHIKAIQMAASGDGIFIQAGVYEAPHLVLDTYYRSVCFYDYNKKLAIWGENENTVINFDGTKGIRRDANLFEIPNAGTVISNMKINFIPGKSVSYSNAIFRWCNGNFRNLFIENKGTIKWSTCYYNDQLVAGPKATNCIFKCNGRYTSNYSGKGVWLNCVFDYSHGGGTFTNSLQRTITENDSVLKSLPVDLIDTGSPTILDPDNTRSNIGVCGGPYGWGFIALMYKSFIYLNGEYLKLTNCKWESVSDEPPNEILFKSDGMDGHHLLNRLSTVNDVVMIDRVSSVSDKLFNTKINLKKYYHLTDLGLM